Protein AF-A0A6G0NRV2-F1 (afdb_monomer_lite)

Radius of gyration: 17.34 Å; chains: 1; bounding box: 42×41×44 Å

Secondary structure (DSSP, 8-state):
--SS--TT---S-TTS-HHHHHHHTTT-TTHHHHHHHHHH-B---BSSPPPPPSSPPPPPGGGTT-GGG-SEEEETTHHHH-TT--B--EEEEE-TTS-TTT-EEEEE-TTPSTTTSHHHHBHHHHHHHHHSTTS---------TTTGGGSBBPTTTGGGSEEEETTTTEEEE--B--BTTTT--S--

Structure (mmCIF, N/CA/C/O backbone):
data_AF-A0A6G0NRV2-F1
#
_entry.id   AF-A0A6G0NRV2-F1
#
loop_
_atom_site.group_PDB
_atom_site.id
_atom_site.type_symbol
_atom_site.label_atom_id
_atom_site.label_alt_id
_atom_site.label_comp_id
_atom_site.label_asym_id
_atom_site.label_entity_id
_atom_site.label_seq_id
_atom_site.pdbx_PDB_ins_code
_atom_site.Cartn_x
_atom_site.Cartn_y
_atom_site.Cartn_z
_atom_site.occupancy
_atom_site.B_iso_or_equiv
_atom_site.auth_seq_id
_atom_site.auth_comp_id
_atom_site.auth_asym_id
_atom_site.auth_atom_id
_atom_site.pdbx_PDB_model_num
ATOM 1 N N . MET A 1 1 ? -24.181 -17.521 -7.529 1.00 46.31 1 MET A N 1
ATOM 2 C CA . MET A 1 1 ? -23.936 -16.313 -6.708 1.00 46.31 1 MET A CA 1
ATOM 3 C C . MET A 1 1 ? -23.232 -16.74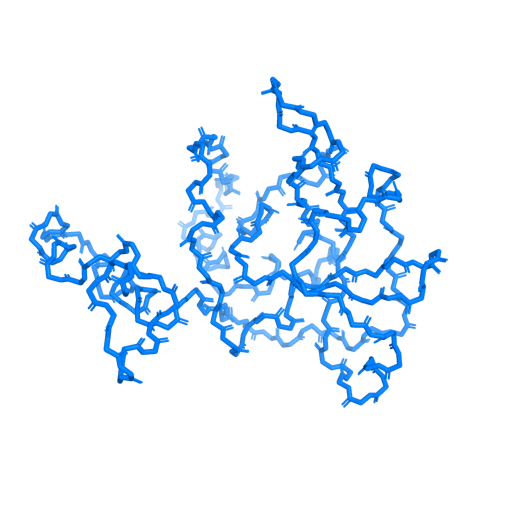4 -5.426 1.00 46.31 1 MET A C 1
ATOM 5 O O . MET A 1 1 ? -23.846 -17.391 -4.593 1.00 46.31 1 MET A O 1
ATOM 9 N N . VAL A 1 2 ? -21.923 -16.517 -5.307 1.00 40.91 2 VAL A N 1
ATOM 10 C CA . VAL A 1 2 ? -21.113 -17.022 -4.181 1.00 40.91 2 VAL A CA 1
ATOM 11 C C . VAL A 1 2 ? -20.976 -15.901 -3.141 1.00 40.91 2 VAL A C 1
ATOM 13 O O . VAL A 1 2 ? -20.509 -14.820 -3.494 1.00 40.91 2 VAL A O 1
ATOM 16 N N . ARG A 1 3 ? -21.378 -16.147 -1.881 1.00 55.59 3 ARG A N 1
ATOM 17 C CA . ARG A 1 3 ? -21.317 -15.218 -0.718 1.00 55.59 3 ARG A CA 1
ATOM 18 C C . ARG A 1 3 ? -22.374 -14.094 -0.637 1.00 55.59 3 ARG A C 1
ATOM 20 O O . ARG A 1 3 ? -22.012 -12.948 -0.408 1.00 55.59 3 ARG A O 1
ATOM 27 N N . GLY A 1 4 ? -23.667 -14.392 -0.812 1.00 53.88 4 GLY A N 1
ATOM 28 C CA . GLY A 1 4 ? -24.757 -13.472 -0.407 1.00 53.88 4 GLY A CA 1
ATOM 29 C C . GLY A 1 4 ? -24.778 -12.093 -1.087 1.00 53.88 4 GLY A C 1
ATOM 30 O O . GLY A 1 4 ? -25.321 -11.143 -0.536 1.00 53.88 4 GLY A O 1
ATOM 31 N N . GLN A 1 5 ? -24.157 -11.972 -2.261 1.00 58.50 5 GLN A N 1
ATOM 32 C CA . GLN A 1 5 ? -23.980 -10.696 -2.953 1.00 58.50 5 GLN A CA 1
ATOM 33 C C . GLN A 1 5 ? -25.304 -10.213 -3.544 1.00 58.50 5 GLN A C 1
ATOM 35 O O . GLN A 1 5 ? -25.993 -10.985 -4.196 1.00 58.50 5 GLN A O 1
ATOM 40 N N . THR A 1 6 ? -25.637 -8.938 -3.385 1.00 65.06 6 THR A N 1
ATOM 41 C CA . THR A 1 6 ? -26.682 -8.299 -4.196 1.00 65.06 6 THR A CA 1
ATOM 42 C C . THR A 1 6 ? -26.015 -7.370 -5.203 1.00 65.06 6 THR A C 1
ATOM 44 O O . THR A 1 6 ? -24.879 -6.945 -4.989 1.00 65.06 6 THR A O 1
ATOM 47 N N . ALA A 1 7 ? -26.710 -7.022 -6.288 1.00 72.38 7 ALA A N 1
ATOM 48 C CA . ALA A 1 7 ? -26.227 -6.017 -7.242 1.00 72.38 7 ALA A CA 1
ATOM 49 C C . ALA A 1 7 ? -25.962 -4.643 -6.587 1.00 72.38 7 ALA A C 1
ATOM 51 O O . ALA A 1 7 ? -25.272 -3.813 -7.162 1.00 72.38 7 ALA A O 1
ATOM 52 N N . ASN A 1 8 ? -26.475 -4.432 -5.371 1.00 75.62 8 ASN A N 1
ATOM 53 C CA . ASN A 1 8 ? -26.375 -3.185 -4.624 1.00 75.62 8 ASN A CA 1
ATOM 54 C C . ASN A 1 8 ? -25.296 -3.218 -3.523 1.00 75.62 8 ASN A C 1
ATOM 56 O O . ASN A 1 8 ? -25.092 -2.210 -2.853 1.00 75.62 8 ASN A O 1
ATOM 60 N N . ASP A 1 9 ? -24.616 -4.353 -3.301 1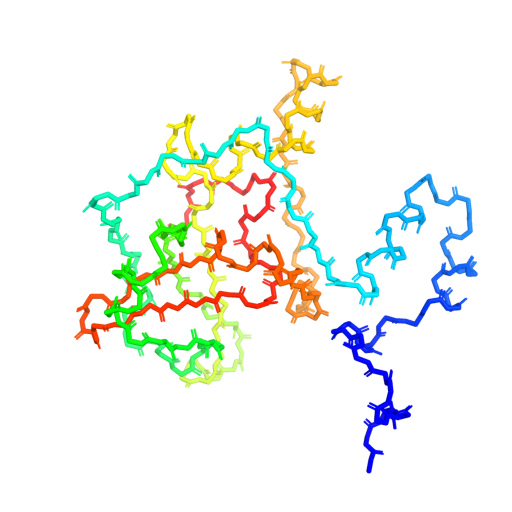.00 74.31 9 ASP A N 1
ATOM 61 C CA . ASP A 1 9 ? -23.528 -4.455 -2.319 1.00 74.31 9 ASP A CA 1
ATOM 62 C C . ASP A 1 9 ? -22.160 -4.257 -2.990 1.00 74.31 9 ASP A C 1
ATOM 64 O O . ASP A 1 9 ? -21.489 -5.212 -3.409 1.00 74.31 9 ASP A O 1
ATOM 68 N N . TYR A 1 10 ? -21.765 -2.985 -3.077 1.00 77.00 10 TYR A N 1
ATOM 69 C CA . TYR A 1 10 ? -20.505 -2.519 -3.662 1.00 77.00 10 TYR A CA 1
ATOM 70 C C . TYR A 1 10 ? -19.310 -2.591 -2.703 1.00 77.00 10 TYR A C 1
ATOM 72 O O . TYR A 1 10 ? -18.210 -2.182 -3.072 1.00 77.00 10 TYR A O 1
ATOM 80 N N . ARG A 1 11 ? -19.492 -3.095 -1.474 1.00 84.88 11 ARG A N 1
ATOM 81 C CA . ARG A 1 11 ? -18.414 -3.101 -0.478 1.00 84.88 11 ARG A CA 1
ATOM 82 C C . ARG A 1 11 ? -17.234 -3.940 -0.975 1.00 84.88 11 ARG A C 1
ATOM 84 O O . ARG A 1 11 ? -17.435 -5.081 -1.415 1.00 84.88 11 ARG A O 1
ATOM 91 N N . PRO A 1 12 ? -15.997 -3.432 -0.854 1.00 80.12 12 PRO A N 1
ATOM 92 C CA . PRO A 1 12 ? -14.835 -4.134 -1.373 1.00 80.12 12 PRO A CA 1
ATOM 93 C C . PRO A 1 12 ? -14.444 -5.313 -0.462 1.00 80.12 12 PRO A C 1
ATOM 95 O O . PRO A 1 12 ? -14.078 -6.389 -0.933 1.00 80.12 12 PRO A O 1
ATOM 98 N N . ASN A 1 13 ? -14.632 -5.174 0.855 1.00 82.19 13 ASN A N 1
ATOM 99 C CA . ASN A 1 13 ? -14.244 -6.166 1.860 1.00 82.19 13 ASN A CA 1
ATOM 100 C C . ASN A 1 13 ? -15.388 -7.130 2.207 1.00 82.19 13 ASN A C 1
ATOM 102 O O . ASN A 1 13 ? -15.826 -7.215 3.352 1.00 82.19 13 ASN A O 1
ATOM 106 N N . LYS A 1 14 ? -15.872 -7.896 1.220 1.00 77.38 14 LYS A N 1
ATOM 107 C CA . LYS A 1 14 ? -17.078 -8.748 1.363 1.00 77.38 14 LYS A CA 1
ATOM 108 C C . LYS A 1 14 ? -16.992 -9.822 2.455 1.00 77.38 14 LYS A C 1
ATOM 110 O O . LYS A 1 14 ? -18.021 -10.270 2.951 1.00 77.38 14 LYS A O 1
ATOM 115 N N . ASN A 1 15 ? -15.783 -10.237 2.829 1.00 79.56 15 ASN A N 1
ATOM 116 C CA . ASN A 1 15 ? -15.570 -11.221 3.895 1.00 79.56 15 ASN A CA 1
ATOM 117 C C . ASN A 1 15 ? -15.645 -10.603 5.302 1.00 79.56 15 ASN A C 1
ATOM 119 O O . ASN A 1 15 ? -15.742 -11.338 6.282 1.00 79.56 15 ASN A O 1
ATOM 123 N N . LEU A 1 16 ? -15.614 -9.271 5.415 1.00 83.62 16 LEU A N 1
ATOM 124 C CA . LEU A 1 16 ? -15.809 -8.566 6.674 1.00 83.62 16 LEU A CA 1
ATOM 125 C C . LEU A 1 16 ? -17.285 -8.165 6.798 1.00 83.62 16 LEU A C 1
ATOM 127 O O . LEU A 1 16 ? -17.816 -7.392 5.999 1.00 83.62 16 LEU A O 1
ATOM 131 N N . VAL A 1 17 ? -17.970 -8.721 7.797 1.00 87.81 17 VAL A N 1
ATOM 132 C CA . VAL A 1 17 ? -19.408 -8.501 8.006 1.00 87.81 17 VAL A CA 1
ATOM 133 C C . VAL A 1 17 ? -19.615 -7.423 9.083 1.00 87.81 17 VAL A C 1
ATOM 135 O O . VAL A 1 17 ? -19.327 -7.694 10.251 1.00 87.81 17 VAL A O 1
ATOM 138 N N . PRO A 1 18 ? -20.159 -6.234 8.741 1.00 88.31 18 PRO A N 1
ATOM 139 C CA . PRO A 1 18 ? -20.357 -5.110 9.659 1.00 88.31 18 PRO A CA 1
ATOM 140 C C . PRO A 1 18 ? -21.064 -5.492 10.956 1.00 88.31 18 PRO A C 1
ATOM 142 O O . PRO A 1 18 ? -20.604 -5.158 12.046 1.00 88.31 18 PRO A O 1
ATOM 145 N N . ALA A 1 19 ? -22.158 -6.250 10.845 1.00 89.06 19 ALA A N 1
ATOM 146 C CA . ALA A 1 19 ? -22.952 -6.678 11.992 1.00 89.06 19 ALA A CA 1
ATOM 147 C C . ALA A 1 19 ? -22.167 -7.602 12.939 1.00 89.06 19 ALA A C 1
ATOM 149 O O . ALA A 1 19 ? -22.303 -7.497 14.157 1.00 89.06 19 ALA A O 1
ATOM 150 N N . VAL A 1 20 ? -21.317 -8.477 12.389 1.00 89.81 20 VAL A N 1
ATOM 151 C CA . VAL A 1 20 ? -20.448 -9.349 13.190 1.00 89.81 20 VAL A CA 1
ATOM 152 C C . VAL A 1 20 ? -19.397 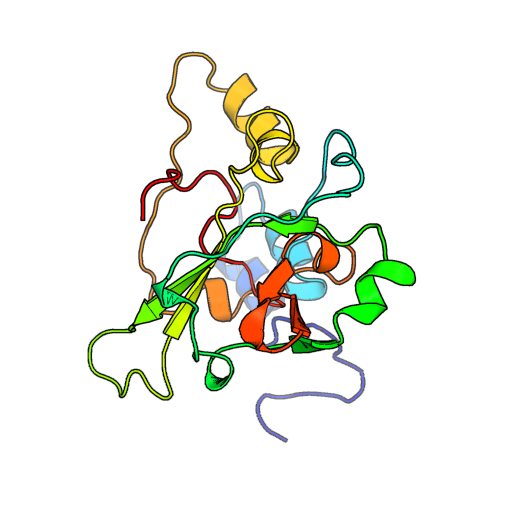-8.506 13.900 1.00 89.81 20 VAL A C 1
ATOM 154 O O . VAL A 1 20 ? -19.254 -8.643 15.112 1.00 89.81 20 VAL A O 1
ATOM 157 N N . LEU A 1 21 ? -18.734 -7.589 13.187 1.00 88.31 21 LEU A N 1
ATOM 158 C CA . LEU A 1 21 ? -17.718 -6.699 13.757 1.00 88.31 21 LEU A CA 1
ATOM 159 C C . LEU A 1 21 ? -18.267 -5.827 14.890 1.00 88.31 21 LEU A C 1
ATOM 161 O O . LEU A 1 21 ? -17.642 -5.753 15.942 1.00 88.31 21 LEU A O 1
ATOM 165 N N . ASN A 1 22 ? -19.474 -5.274 14.749 1.00 91.44 22 ASN A N 1
ATOM 166 C CA . ASN A 1 22 ? -20.131 -4.523 15.827 1.00 91.44 22 ASN A CA 1
ATOM 167 C C . ASN A 1 22 ? -20.333 -5.348 17.103 1.00 91.44 22 ASN A C 1
ATOM 169 O O . ASN A 1 22 ? -20.301 -4.804 18.207 1.00 91.44 22 ASN A O 1
ATOM 173 N N . LYS A 1 23 ? -20.549 -6.660 16.965 1.00 93.69 23 LYS A N 1
ATOM 174 C CA . LYS A 1 23 ? -20.734 -7.557 18.105 1.00 93.69 23 LYS A CA 1
ATOM 175 C C . LYS A 1 23 ? -19.400 -7.988 18.712 1.00 93.69 23 LYS A C 1
ATOM 177 O O . LYS A 1 23 ? -19.256 -7.928 19.929 1.00 93.69 23 LYS A O 1
ATOM 182 N N . VAL A 1 24 ? -18.449 -8.439 17.890 1.00 93.12 24 VAL A N 1
ATOM 183 C CA . VAL A 1 24 ? -17.185 -9.030 18.373 1.00 93.12 24 VAL A CA 1
ATOM 184 C C . VAL A 1 24 ? -16.157 -7.985 18.796 1.00 93.12 24 VAL A C 1
ATOM 186 O O . VAL A 1 24 ? -15.368 -8.245 19.696 1.00 93.12 24 VAL A O 1
ATOM 189 N N . CYS A 1 25 ? -16.192 -6.793 18.201 1.00 92.06 25 CYS A N 1
ATOM 190 C CA . CYS A 1 25 ? -15.320 -5.670 18.543 1.00 92.06 25 CYS A CA 1
ATOM 191 C C . CYS A 1 25 ? -16.046 -4.629 19.411 1.00 92.06 25 CYS A C 1
ATOM 193 O O . CYS A 1 25 ? -15.673 -3.457 19.423 1.00 92.06 25 CYS A O 1
ATOM 195 N N . LYS A 1 26 ? -17.103 -5.026 20.134 1.00 93.62 26 LYS A N 1
ATOM 196 C CA . LYS A 1 26 ? -17.836 -4.117 21.022 1.00 93.62 26 LYS A CA 1
ATOM 197 C C . LYS A 1 26 ? -16.892 -3.548 22.087 1.00 93.62 26 LYS A C 1
ATOM 199 O O . LYS A 1 26 ? -16.245 -4.301 22.806 1.00 93.62 26 LYS A O 1
ATOM 204 N N . GLY A 1 27 ? -16.853 -2.221 22.199 1.00 92.00 27 GLY A N 1
ATOM 205 C CA . GLY A 1 27 ? -15.963 -1.516 23.127 1.00 92.00 27 GLY A CA 1
ATOM 206 C C . GLY A 1 27 ? -14.536 -1.326 22.608 1.00 92.00 27 GLY A C 1
ATOM 207 O O . GLY A 1 27 ? -13.719 -0.746 23.316 1.00 92.00 27 GLY A O 1
ATOM 208 N N . TYR A 1 28 ? -14.227 -1.770 21.383 1.00 91.50 28 TYR A N 1
ATOM 209 C CA . TYR A 1 28 ? -12.988 -1.381 20.725 1.00 91.50 28 TYR A CA 1
ATOM 210 C C . TYR A 1 28 ? -13.034 0.112 20.399 1.00 91.50 28 TYR A C 1
ATOM 212 O O . TYR A 1 28 ? -13.957 0.569 19.728 1.00 91.50 28 TYR A O 1
ATOM 220 N N . GLU A 1 29 ? -12.027 0.851 20.860 1.00 90.50 29 GLU A N 1
ATOM 221 C CA . GLU A 1 29 ? -11.942 2.309 20.720 1.00 90.50 29 GLU A CA 1
ATOM 222 C C . GLU A 1 29 ? -12.104 2.771 19.267 1.00 90.50 29 GLU A C 1
ATOM 224 O O . GLU A 1 29 ? -12.776 3.763 19.016 1.00 90.50 29 GLU A O 1
ATOM 229 N N . ARG A 1 30 ? -11.560 2.005 18.309 1.00 85.06 30 ARG A N 1
ATOM 230 C CA . ARG A 1 30 ? -11.582 2.334 16.874 1.00 85.06 30 ARG A CA 1
ATOM 231 C C . ARG A 1 30 ? -12.577 1.504 16.061 1.00 85.06 30 ARG A C 1
ATOM 233 O O . ARG A 1 30 ? -12.300 1.089 14.932 1.00 85.06 30 ARG A O 1
ATOM 240 N N . LEU A 1 31 ? -13.706 1.140 16.674 1.00 88.81 31 LEU A N 1
ATOM 241 C CA . LEU A 1 31 ? -14.748 0.355 16.005 1.00 88.81 31 LEU A CA 1
ATOM 242 C C . LEU A 1 31 ? -15.330 1.103 14.798 1.00 88.81 31 LEU A C 1
ATOM 244 O O . LEU A 1 31 ? -15.625 0.473 13.784 1.00 88.81 31 LEU A O 1
ATOM 248 N N . GLU A 1 32 ? -15.474 2.424 14.882 1.00 90.94 32 GLU A N 1
ATOM 249 C CA . GLU A 1 32 ? -16.014 3.233 13.790 1.00 90.94 32 GLU A CA 1
ATOM 250 C C . GLU A 1 32 ? -15.086 3.228 12.568 1.00 90.94 32 GLU A C 1
ATOM 252 O O . GLU A 1 32 ? -15.533 2.969 11.451 1.00 90.94 32 GLU A O 1
ATOM 257 N N . GLU A 1 33 ? -13.780 3.397 12.765 1.00 87.75 33 GLU A N 1
ATOM 258 C CA . GLU A 1 33 ? -12.783 3.321 11.696 1.00 87.75 33 GLU A CA 1
ATOM 259 C C . GLU A 1 33 ? -12.724 1.916 11.089 1.00 87.75 33 GLU A C 1
ATOM 261 O O . GLU A 1 33 ? -12.626 1.762 9.870 1.00 87.75 33 GLU A O 1
ATOM 266 N N . LEU A 1 34 ? -12.851 0.871 11.915 1.00 87.38 34 LEU A N 1
ATOM 267 C CA . LEU A 1 34 ? -12.949 -0.499 11.418 1.00 87.38 34 LEU A CA 1
ATOM 268 C C . LEU A 1 34 ? -14.191 -0.681 10.531 1.00 87.38 34 LEU A C 1
ATOM 270 O O . LEU A 1 34 ? -14.101 -1.316 9.481 1.00 87.38 34 LEU A O 1
ATOM 274 N N . GLN A 1 35 ? -15.332 -0.093 10.904 1.00 89.75 35 GLN A N 1
ATOM 275 C CA . GLN A 1 35 ? -16.537 -0.100 10.070 1.00 89.75 35 GLN A CA 1
ATOM 276 C C . GLN A 1 35 ? -16.328 0.666 8.761 1.00 89.75 35 GLN A C 1
ATOM 278 O O . GLN A 1 35 ? -16.741 0.177 7.710 1.00 89.75 35 GLN A O 1
ATOM 283 N N . GLN A 1 36 ? -15.655 1.816 8.782 1.00 90.00 36 GLN A N 1
ATOM 284 C CA . GLN A 1 36 ? -15.330 2.565 7.562 1.00 90.00 36 GLN A CA 1
ATOM 285 C C . GLN A 1 36 ? -14.481 1.720 6.599 1.00 90.00 36 GLN A C 1
ATOM 287 O O . GLN A 1 36 ? -14.827 1.601 5.423 1.00 90.00 36 GLN A O 1
ATOM 292 N N . ILE A 1 37 ? -13.455 1.025 7.108 1.00 88.25 37 ILE A N 1
ATOM 293 C CA . ILE A 1 37 ? -12.616 0.116 6.308 1.00 88.25 37 ILE A CA 1
ATOM 294 C C . ILE A 1 37 ? -13.448 -1.003 5.678 1.00 88.25 37 ILE A C 1
ATOM 296 O O . ILE A 1 37 ? -13.223 -1.388 4.532 1.00 88.25 37 ILE A O 1
ATOM 300 N N . VAL A 1 38 ? -14.433 -1.543 6.390 1.00 88.44 38 VAL A N 1
ATOM 301 C CA . VAL A 1 38 ? -15.290 -2.616 5.864 1.00 88.44 38 VAL A CA 1
ATOM 302 C C . VAL A 1 38 ? -16.145 -2.135 4.691 1.00 88.44 38 VAL A C 1
ATOM 304 O O . VAL A 1 38 ? -16.360 -2.890 3.741 1.00 88.44 38 VAL A O 1
ATOM 307 N N . HIS A 1 39 ? -16.628 -0.894 4.749 1.00 87.88 39 HIS A N 1
ATOM 308 C CA . HIS A 1 39 ? -17.526 -0.341 3.739 1.00 87.88 39 HIS A CA 1
ATOM 309 C C . HIS A 1 39 ? -16.790 0.216 2.521 1.00 87.88 39 HIS A C 1
ATOM 311 O O . HIS A 1 39 ? -17.244 -0.011 1.403 1.00 87.88 39 HIS A O 1
ATOM 317 N N . GLY A 1 40 ? -15.671 0.914 2.727 1.00 87.31 40 GLY A N 1
ATOM 318 C CA . GLY A 1 40 ? -14.961 1.631 1.663 1.00 87.31 40 GLY A CA 1
ATOM 319 C C . GLY A 1 40 ? -13.547 1.127 1.371 1.00 87.31 40 GLY A C 1
ATOM 320 O O . GLY A 1 40 ? -12.986 1.464 0.335 1.00 87.31 40 GLY A O 1
ATOM 321 N N . GLY A 1 41 ? -12.967 0.302 2.241 1.00 89.12 41 GLY A N 1
ATOM 322 C CA . GLY A 1 41 ? -11.538 -0.007 2.207 1.00 89.12 41 GLY A CA 1
ATOM 323 C C . GLY A 1 41 ? -10.703 0.976 3.031 1.00 89.12 41 GLY A C 1
ATOM 324 O O . GLY A 1 41 ? -11.218 1.904 3.649 1.00 89.12 41 GLY A O 1
ATOM 325 N N . VAL A 1 42 ? -9.395 0.738 3.080 1.00 88.19 42 VAL A N 1
ATOM 326 C CA . VAL A 1 42 ? -8.443 1.572 3.824 1.00 88.19 42 VAL A CA 1
ATOM 327 C C . VAL A 1 42 ? -8.208 2.870 3.064 1.00 88.19 42 VAL A C 1
ATOM 329 O O . VAL A 1 42 ? -7.631 2.856 1.979 1.00 88.19 42 VAL A O 1
ATOM 332 N N . GLU A 1 43 ? -8.637 3.988 3.639 1.00 90.38 43 GLU A N 1
ATOM 333 C CA . GLU A 1 43 ? -8.348 5.322 3.116 1.00 90.38 43 GLU A CA 1
ATOM 334 C C . GLU A 1 43 ? -7.126 5.910 3.828 1.00 90.38 43 GLU A C 1
ATOM 336 O O . GLU A 1 43 ? -7.082 6.006 5.058 1.00 90.38 43 GLU A O 1
ATOM 341 N N . VAL A 1 44 ? -6.112 6.295 3.054 1.00 88.81 44 VAL A N 1
ATOM 342 C CA . VAL A 1 44 ? -4.867 6.852 3.585 1.00 88.81 44 VAL A CA 1
ATOM 343 C C . VAL A 1 44 ? -4.929 8.365 3.540 1.00 88.81 44 VAL A C 1
ATOM 345 O O . VAL A 1 44 ? -4.932 8.986 2.481 1.00 88.81 44 VAL A O 1
ATOM 348 N N . ARG A 1 45 ? -4.947 8.965 4.730 1.00 90.94 45 ARG A N 1
ATOM 349 C CA . ARG A 1 45 ? -4.918 10.416 4.897 1.00 90.94 45 ARG A CA 1
ATOM 350 C C . ARG A 1 45 ? -3.479 10.895 4.928 1.00 90.94 45 ARG A C 1
ATOM 352 O O . ARG A 1 45 ? -2.693 10.450 5.767 1.00 90.94 45 ARG A O 1
ATOM 359 N N . LEU A 1 46 ? -3.151 11.804 4.021 1.00 92.12 46 LEU A N 1
ATOM 360 C CA . LEU A 1 46 ? -1.837 12.423 3.933 1.00 92.12 46 LEU A CA 1
ATOM 361 C C . LEU A 1 46 ? -1.878 13.821 4.551 1.00 92.12 46 LEU A C 1
ATOM 363 O O . LEU A 1 46 ? -2.803 14.595 4.329 1.00 92.12 46 LEU A O 1
ATOM 367 N N . SER A 1 47 ? -0.850 14.147 5.327 1.00 92.56 47 SER A N 1
ATOM 368 C CA . SER A 1 47 ? -0.660 15.471 5.932 1.00 92.56 47 SER A CA 1
ATOM 369 C C . SER A 1 47 ? -0.281 16.546 4.912 1.00 92.56 47 SER A C 1
ATOM 371 O O . SER A 1 47 ? -0.571 17.722 5.111 1.00 92.56 47 SER A O 1
ATOM 373 N N . LYS A 1 48 ? 0.372 16.136 3.825 1.00 92.44 48 LYS A N 1
ATOM 374 C CA . LYS A 1 48 ? 0.680 16.931 2.637 1.00 92.44 48 LYS A CA 1
ATOM 375 C C . LYS A 1 48 ? 0.792 15.979 1.451 1.00 92.44 48 LYS A C 1
ATOM 377 O O . LYS A 1 48 ? 1.118 14.805 1.637 1.00 92.44 48 LYS A O 1
ATOM 382 N N . MET A 1 49 ? 0.549 16.484 0.248 1.00 89.94 49 MET A N 1
ATOM 383 C CA . MET A 1 49 ? 0.736 15.681 -0.956 1.00 89.94 49 MET A CA 1
ATOM 384 C C . MET A 1 49 ? 2.228 15.404 -1.203 1.00 89.94 49 MET A C 1
ATOM 386 O O . MET A 1 49 ? 3.043 16.317 -1.020 1.00 89.94 49 MET A O 1
ATOM 390 N N . PRO A 1 50 ? 2.605 14.180 -1.621 1.00 89.44 50 PRO A N 1
ATOM 391 C CA . PRO A 1 50 ? 3.937 13.914 -2.132 1.00 89.44 50 PRO A CA 1
ATOM 392 C C . PRO A 1 50 ? 4.186 14.777 -3.377 1.00 89.44 50 PRO A C 1
ATOM 394 O O . PRO A 1 50 ? 3.245 15.090 -4.114 1.00 89.44 50 PRO A O 1
ATOM 397 N N . PRO A 1 51 ? 5.439 15.186 -3.626 1.00 90.69 51 PRO A N 1
ATOM 398 C CA . PRO A 1 51 ? 5.774 15.919 -4.836 1.00 90.69 51 PRO A CA 1
ATOM 399 C C . PRO A 1 51 ? 5.527 15.054 -6.075 1.00 90.69 51 PRO A C 1
ATOM 401 O O . PRO A 1 51 ? 5.728 13.838 -6.048 1.00 90.69 51 PRO A O 1
ATOM 404 N N . ARG A 1 52 ? 5.152 15.697 -7.187 1.00 90.62 52 ARG A N 1
ATOM 405 C CA . ARG A 1 52 ? 5.027 15.020 -8.482 1.00 90.62 52 ARG A CA 1
ATOM 406 C C . ARG A 1 52 ? 6.358 14.368 -8.855 1.00 90.62 52 ARG A C 1
ATOM 408 O O . ARG A 1 52 ? 7.404 15.021 -8.848 1.00 90.62 52 ARG A O 1
ATOM 415 N N . GLN A 1 53 ? 6.311 13.091 -9.212 1.00 90.81 53 GLN A N 1
ATOM 416 C CA . GLN A 1 53 ? 7.501 12.341 -9.585 1.00 90.81 53 GLN A CA 1
ATOM 417 C C . GLN A 1 53 ? 7.842 12.568 -11.059 1.00 90.81 53 GLN A C 1
ATOM 419 O O . GLN A 1 53 ? 7.041 12.299 -11.946 1.00 90.81 53 GLN A O 1
ATOM 424 N N . VAL A 1 54 ? 9.058 13.056 -11.312 1.00 86.25 54 VAL A N 1
ATOM 425 C CA . VAL A 1 54 ? 9.636 13.167 -12.667 1.00 86.25 54 VAL A CA 1
ATOM 426 C C . VAL A 1 54 ? 10.527 11.962 -12.983 1.00 86.25 54 VAL A C 1
ATOM 428 O O . VAL A 1 54 ? 10.708 11.584 -14.136 1.00 86.25 54 VAL A O 1
ATOM 431 N N . LYS A 1 55 ? 11.101 11.353 -11.941 1.00 87.50 55 LYS A N 1
ATOM 432 C CA . LYS A 1 55 ? 11.898 10.130 -12.019 1.00 87.50 55 LYS A CA 1
ATOM 433 C C . LYS A 1 55 ? 11.247 9.079 -11.135 1.00 87.50 55 LYS A C 1
ATOM 435 O O . LYS A 1 55 ? 10.912 9.372 -9.988 1.00 87.50 55 LYS A O 1
ATOM 440 N N . HIS A 1 56 ? 11.111 7.872 -11.666 1.00 89.31 56 HIS A N 1
ATOM 441 C CA . HIS A 1 56 ? 10.572 6.734 -10.934 1.00 89.31 56 HIS A CA 1
ATOM 442 C C . HIS A 1 56 ? 11.719 5.851 -10.438 1.00 89.31 56 HIS A C 1
ATOM 444 O O . HIS A 1 56 ? 12.677 5.631 -11.191 1.00 89.31 56 HIS A O 1
ATOM 450 N N . PRO A 1 57 ? 11.660 5.370 -9.188 1.00 89.69 57 PRO A N 1
ATOM 451 C CA . PRO A 1 57 ? 12.689 4.490 -8.662 1.00 89.69 57 PRO A CA 1
ATOM 452 C C . PRO A 1 57 ? 12.681 3.128 -9.374 1.00 89.69 57 PRO A C 1
ATOM 454 O O . PRO A 1 57 ? 11.631 2.691 -9.851 1.00 89.69 57 PRO A O 1
ATOM 457 N N . PRO A 1 58 ? 13.833 2.441 -9.448 1.00 88.19 58 PRO A N 1
ATOM 458 C CA . PRO A 1 58 ? 13.874 1.059 -9.901 1.00 88.19 58 PRO A CA 1
ATOM 459 C C . PRO A 1 58 ? 13.238 0.132 -8.859 1.00 88.19 58 PRO A C 1
ATOM 461 O O . PRO A 1 58 ? 13.320 0.382 -7.656 1.00 88.19 58 PRO A O 1
ATOM 464 N N . ASN A 1 59 ? 12.655 -0.969 -9.323 1.00 88.81 59 ASN A N 1
ATOM 465 C CA . ASN A 1 59 ? 12.175 -2.033 -8.446 1.00 88.81 59 ASN A CA 1
ATOM 466 C C . ASN A 1 59 ? 13.324 -2.903 -7.934 1.00 88.81 59 ASN A C 1
ATOM 468 O O . ASN A 1 59 ? 14.411 -2.949 -8.516 1.00 88.81 59 ASN A O 1
ATOM 472 N N . HIS A 1 60 ? 13.043 -3.662 -6.878 1.00 85.00 60 HIS A N 1
ATOM 473 C CA . HIS A 1 60 ? 13.916 -4.745 -6.456 1.00 85.00 60 HIS A CA 1
ATOM 474 C C . HIS A 1 60 ? 13.956 -5.840 -7.536 1.00 85.00 60 HIS A C 1
ATOM 476 O O . HIS A 1 60 ? 12.947 -6.126 -8.186 1.00 85.00 60 HIS A O 1
ATOM 482 N N . GLY A 1 61 ? 15.106 -6.503 -7.707 1.00 81.56 61 GLY A N 1
ATOM 483 C CA . GLY A 1 61 ? 15.303 -7.506 -8.763 1.00 81.56 61 GLY A CA 1
ATOM 484 C C . GLY A 1 61 ? 14.315 -8.678 -8.709 1.00 81.56 61 GLY A C 1
ATOM 485 O O . GLY A 1 61 ? 14.039 -9.299 -9.731 1.00 81.56 61 GLY A O 1
ATOM 486 N N . SER A 1 62 ? 13.725 -8.938 -7.539 1.00 81.19 62 SER A N 1
ATOM 487 C CA . SER A 1 62 ? 12.711 -9.980 -7.357 1.00 81.19 62 SER A CA 1
ATOM 488 C C . SER A 1 62 ? 11.360 -9.674 -8.010 1.00 81.19 62 SER A C 1
ATOM 490 O O . SER A 1 62 ? 10.563 -10.589 -8.178 1.00 81.19 62 SER A O 1
ATOM 492 N N . ALA A 1 63 ? 11.083 -8.425 -8.400 1.00 80.06 63 ALA A N 1
ATOM 493 C CA . ALA A 1 63 ? 9.878 -8.074 -9.156 1.00 80.06 63 ALA A CA 1
ATOM 494 C C . ALA A 1 63 ? 9.974 -8.439 -10.650 1.00 80.06 63 ALA A C 1
ATOM 496 O O . ALA A 1 63 ? 8.963 -8.447 -11.356 1.00 80.06 63 ALA A O 1
ATOM 497 N N . ARG A 1 64 ? 11.180 -8.744 -11.142 1.00 75.88 64 ARG A N 1
ATOM 498 C CA . ARG A 1 64 ? 11.438 -8.977 -12.563 1.00 75.88 64 ARG A CA 1
ATOM 499 C C . ARG A 1 64 ? 10.702 -10.229 -13.052 1.00 75.88 64 ARG A C 1
ATOM 501 O O . ARG A 1 64 ? 10.851 -11.299 -12.467 1.00 75.88 64 ARG A O 1
ATOM 508 N N . TYR A 1 65 ? 9.936 -10.099 -14.137 1.00 70.50 65 TYR A N 1
ATOM 509 C CA . TYR A 1 65 ? 9.155 -11.184 -14.756 1.00 70.50 65 TYR A CA 1
ATOM 510 C C . TYR A 1 65 ? 8.052 -11.793 -13.866 1.00 70.50 65 TYR A C 1
ATOM 512 O O . TYR A 1 65 ? 7.692 -12.958 -14.031 1.00 70.50 65 TYR A O 1
ATOM 520 N N . ARG A 1 66 ? 7.501 -11.024 -12.915 1.00 73.75 66 ARG A N 1
ATOM 521 C CA . ARG A 1 66 ? 6.448 -11.484 -11.985 1.00 73.75 66 ARG A CA 1
ATOM 522 C C . ARG A 1 66 ? 5.071 -10.856 -12.259 1.00 73.75 66 ARG A C 1
ATOM 524 O O . ARG A 1 66 ? 4.267 -10.722 -11.341 1.00 73.75 66 ARG A O 1
ATOM 531 N N . LEU A 1 67 ? 4.773 -10.464 -13.504 1.00 71.75 67 LEU A N 1
ATOM 532 C CA . LEU A 1 67 ? 3.491 -9.827 -13.875 1.00 71.75 67 LEU A CA 1
ATOM 533 C C . LEU A 1 67 ? 2.258 -10.637 -13.440 1.00 71.75 67 LEU A C 1
ATOM 535 O O . LEU A 1 67 ? 1.243 -10.083 -13.033 1.00 71.75 67 LEU A O 1
ATOM 539 N N . ASN A 1 68 ? 2.376 -11.960 -13.476 1.00 71.81 68 ASN A N 1
ATOM 540 C CA . ASN A 1 68 ? 1.355 -12.939 -13.114 1.00 71.81 68 ASN A CA 1
ATOM 541 C C . ASN A 1 68 ? 0.834 -12.834 -11.665 1.00 71.81 68 ASN A C 1
ATOM 543 O O . ASN A 1 68 ? -0.239 -13.361 -11.380 1.00 71.81 68 ASN A O 1
ATOM 547 N N . VAL A 1 69 ? 1.562 -12.185 -10.745 1.00 72.19 69 VAL A N 1
ATOM 548 C CA . VAL A 1 69 ? 1.118 -12.015 -9.346 1.00 72.19 69 VAL A CA 1
ATOM 549 C C . VAL A 1 69 ? 0.518 -10.634 -9.056 1.00 72.19 69 VAL A C 1
ATOM 551 O O . VAL A 1 69 ? 0.133 -10.361 -7.916 1.00 72.19 69 VAL A O 1
ATOM 554 N N . LEU A 1 70 ? 0.431 -9.769 -10.069 1.00 76.19 70 LEU A N 1
ATOM 555 C CA . LEU A 1 70 ? 0.007 -8.375 -9.951 1.00 76.19 70 LEU A CA 1
ATOM 556 C C . LEU A 1 70 ? -1.483 -8.231 -10.275 1.00 76.19 70 LEU A C 1
ATOM 558 O O . LEU A 1 70 ? -2.039 -8.984 -11.071 1.00 76.19 70 LEU A O 1
ATOM 562 N N . ARG A 1 71 ? -2.160 -7.286 -9.614 1.00 72.38 71 ARG A N 1
ATOM 563 C CA . ARG A 1 71 ? -3.633 -7.211 -9.631 1.00 72.38 71 ARG A CA 1
ATOM 564 C C . ARG A 1 71 ? -4.204 -6.262 -10.673 1.00 72.38 71 ARG A C 1
ATOM 566 O O . ARG A 1 71 ? -5.201 -6.601 -11.303 1.00 72.38 71 ARG A O 1
ATOM 573 N N . LEU A 1 72 ? -3.605 -5.084 -10.822 1.00 86.62 72 LEU A N 1
ATOM 574 C CA . LEU A 1 72 ? -4.002 -4.096 -11.816 1.00 86.62 72 LEU A CA 1
ATOM 575 C C . LEU A 1 72 ? -2.753 -3.626 -12.547 1.00 86.62 72 LEU A C 1
ATOM 577 O O . LEU A 1 72 ? -1.947 -2.899 -11.974 1.00 86.62 72 LEU A O 1
ATOM 581 N N . VAL A 1 73 ? -2.598 -4.090 -13.783 1.00 89.75 73 VAL A N 1
ATOM 582 C CA . VAL A 1 73 ? -1.496 -3.732 -14.677 1.00 89.75 73 VAL A CA 1
ATOM 583 C C . VAL A 1 73 ? -2.059 -2.797 -15.738 1.00 89.75 73 VAL A C 1
ATOM 585 O O . VAL A 1 73 ? -3.067 -3.117 -16.368 1.00 89.75 73 VAL A O 1
ATOM 588 N N . LEU A 1 74 ? -1.448 -1.630 -15.884 1.00 92.25 74 LEU A N 1
ATOM 589 C CA . LEU A 1 74 ? -1.880 -0.560 -16.775 1.00 92.25 74 LEU A CA 1
ATOM 590 C C . LEU A 1 74 ? -0.689 -0.101 -17.607 1.00 92.25 74 LEU A C 1
ATOM 592 O O . LEU A 1 74 ? 0.459 -0.239 -17.189 1.00 92.25 74 LEU A O 1
ATOM 596 N N . ASP A 1 75 ? -0.978 0.468 -18.767 1.00 93.75 75 ASP A N 1
ATOM 597 C CA . ASP A 1 75 ? 0.040 1.064 -19.624 1.00 93.75 75 ASP A CA 1
ATOM 598 C C . ASP A 1 75 ? 0.737 2.239 -18.915 1.00 93.75 75 ASP A C 1
ATOM 600 O O . ASP A 1 75 ? 0.096 3.005 -18.180 1.00 93.75 75 ASP A O 1
ATOM 604 N N . ARG A 1 76 ? 2.052 2.375 -19.111 1.00 92.69 76 ARG A N 1
ATOM 605 C CA . ARG A 1 76 ? 2.841 3.462 -18.527 1.00 92.69 76 ARG A CA 1
ATOM 606 C C . ARG A 1 76 ? 2.353 4.845 -18.954 1.00 92.69 76 ARG A C 1
ATOM 608 O O . ARG A 1 76 ? 2.445 5.767 -18.139 1.00 92.69 76 ARG A O 1
ATOM 615 N N . ASP A 1 77 ? 1.793 4.996 -20.150 1.00 93.81 77 ASP A N 1
ATOM 616 C CA . ASP A 1 77 ? 1.281 6.273 -20.663 1.00 93.81 77 ASP A CA 1
ATOM 617 C C . ASP A 1 77 ? 0.167 6.855 -19.777 1.00 93.81 77 ASP A C 1
ATOM 619 O O . ASP A 1 77 ? -0.097 8.061 -19.785 1.00 93.81 77 ASP A O 1
ATOM 623 N N . LEU A 1 78 ? -0.454 6.031 -18.922 1.00 92.62 78 LEU A N 1
ATOM 624 C CA . LEU A 1 78 ? -1.405 6.517 -17.928 1.00 92.62 78 LEU A CA 1
ATOM 625 C C . LEU A 1 78 ? -0.771 7.508 -16.940 1.00 92.62 78 LEU A C 1
ATOM 627 O O . LEU A 1 78 ? -1.482 8.361 -16.420 1.00 92.62 78 LEU A O 1
ATOM 631 N N . LEU A 1 79 ? 0.546 7.468 -16.709 1.00 92.31 79 LEU A N 1
ATOM 632 C CA . LEU A 1 79 ? 1.240 8.454 -15.870 1.00 92.31 79 LEU A CA 1
ATOM 633 C C . LEU A 1 79 ? 1.206 9.872 -16.457 1.00 92.31 79 LEU A C 1
ATOM 635 O O . LEU A 1 79 ? 1.339 10.847 -15.714 1.00 92.31 79 LEU A O 1
ATOM 639 N N . GLU A 1 80 ? 1.021 10.011 -17.772 1.00 91.62 80 GLU A N 1
ATOM 640 C CA . GLU A 1 80 ? 0.846 11.320 -18.407 1.00 91.62 80 GLU A CA 1
ATOM 641 C C . GLU A 1 80 ? -0.538 11.904 -18.107 1.00 91.62 80 GLU A C 1
ATOM 643 O O . GLU A 1 80 ? -0.674 13.110 -17.893 1.00 91.62 80 GLU A O 1
ATOM 648 N N . GLN A 1 81 ? -1.550 11.036 -18.042 1.00 93.19 81 GLN A N 1
ATOM 649 C CA . GLN A 1 81 ? -2.945 11.398 -17.783 1.00 93.19 81 GLN A CA 1
ATOM 650 C C . GLN A 1 81 ? -3.267 11.482 -16.285 1.00 93.19 81 GLN A C 1
ATOM 652 O O . GLN A 1 81 ? -4.148 12.244 -15.891 1.00 93.19 81 GLN A O 1
ATOM 657 N N . TRP A 1 82 ? -2.553 10.719 -15.455 1.00 93.12 82 TRP A N 1
ATOM 658 C CA . TRP A 1 82 ? -2.746 10.626 -14.011 1.00 93.12 82 TRP A CA 1
ATOM 659 C C . TRP A 1 82 ? -1.423 10.855 -13.251 1.00 93.12 82 TRP A C 1
ATOM 661 O O . TRP A 1 82 ? -0.863 9.935 -12.646 1.00 93.12 82 TRP A O 1
ATOM 671 N N . PRO A 1 83 ? -0.890 12.091 -13.278 1.00 91.38 83 PRO A N 1
ATOM 672 C CA . PRO A 1 83 ? 0.412 12.423 -12.694 1.00 91.38 83 PRO A CA 1
ATOM 673 C C . PRO A 1 83 ? 0.461 12.361 -11.160 1.00 91.38 83 PRO A C 1
ATOM 675 O O . PRO A 1 83 ? 1.542 12.474 -10.580 1.00 91.38 83 PRO A O 1
ATOM 678 N N . GLU A 1 84 ? -0.687 12.232 -10.497 1.00 93.12 84 GLU A N 1
ATOM 679 C CA . GLU A 1 84 ? -0.810 12.065 -9.052 1.00 93.12 84 GLU A CA 1
ATOM 680 C C . GLU A 1 84 ? -0.407 10.666 -8.576 1.00 93.12 84 GLU A C 1
ATOM 682 O O . GLU A 1 84 ? -0.158 10.503 -7.380 1.00 93.12 84 GLU A O 1
ATOM 687 N N . ILE A 1 85 ? -0.334 9.671 -9.473 1.00 94.19 85 ILE A N 1
ATOM 688 C CA . ILE A 1 85 ? 0.114 8.316 -9.132 1.00 94.19 85 ILE A CA 1
ATOM 689 C C . ILE A 1 85 ? 1.512 8.368 -8.510 1.00 94.19 85 ILE A C 1
ATOM 691 O O . ILE A 1 85 ? 2.450 8.937 -9.073 1.00 94.19 85 ILE A O 1
ATOM 695 N N . ILE A 1 86 ? 1.656 7.719 -7.355 1.00 94.12 86 ILE A N 1
ATOM 696 C CA . ILE A 1 86 ? 2.919 7.611 -6.632 1.00 94.12 86 ILE A CA 1
ATOM 697 C C . ILE A 1 86 ? 3.522 6.233 -6.867 1.00 94.12 86 ILE A C 1
ATOM 699 O O . ILE A 1 86 ? 2.978 5.211 -6.450 1.00 94.12 86 ILE A O 1
ATOM 703 N N . ILE A 1 87 ? 4.681 6.227 -7.515 1.00 93.38 87 ILE A N 1
ATOM 704 C CA . ILE A 1 87 ? 5.507 5.053 -7.758 1.00 93.38 87 ILE A CA 1
ATOM 705 C C . ILE A 1 87 ? 6.497 4.877 -6.607 1.00 93.38 87 ILE A C 1
ATOM 707 O O . ILE A 1 87 ? 7.417 5.684 -6.428 1.00 93.38 87 ILE A O 1
ATOM 711 N N . SER A 1 88 ? 6.345 3.783 -5.871 1.00 91.75 88 SER A N 1
ATOM 712 C CA . SER A 1 88 ? 7.320 3.304 -4.891 1.00 91.75 88 SER A CA 1
ATOM 713 C C . SER A 1 88 ? 8.103 2.117 -5.459 1.00 91.75 88 SER A C 1
ATOM 715 O O . SER A 1 88 ? 7.538 1.336 -6.233 1.00 91.75 88 SER A O 1
ATOM 717 N N . PRO A 1 89 ? 9.380 1.931 -5.065 1.00 90.88 89 PRO A N 1
ATOM 718 C CA . PRO A 1 89 ? 10.083 0.688 -5.348 1.00 90.88 89 PRO A CA 1
ATOM 719 C C . PRO A 1 89 ? 9.274 -0.478 -4.782 1.00 90.88 89 PRO A C 1
ATOM 721 O O . PRO A 1 89 ? 8.704 -0.369 -3.694 1.00 90.88 89 PRO A O 1
ATOM 724 N N . PHE A 1 90 ? 9.240 -1.605 -5.481 1.00 88.00 90 PHE A N 1
ATOM 725 C CA . PHE A 1 90 ? 8.664 -2.818 -4.915 1.00 88.00 90 PHE A CA 1
ATOM 726 C C . PHE A 1 90 ? 9.460 -4.062 -5.288 1.00 88.00 90 PHE A C 1
ATOM 728 O O . PHE A 1 90 ? 10.242 -4.071 -6.239 1.00 88.00 90 PHE A O 1
ATOM 735 N N . GLY A 1 91 ? 9.258 -5.120 -4.513 1.00 86.06 91 GLY A N 1
ATOM 736 C CA . GLY A 1 91 ? 9.741 -6.464 -4.793 1.00 86.06 91 GLY A CA 1
ATOM 737 C C . GLY A 1 91 ? 8.600 -7.467 -4.730 1.00 86.06 91 GLY A C 1
ATOM 738 O O . GLY A 1 91 ? 7.538 -7.191 -4.171 1.00 86.06 91 GLY A O 1
ATOM 739 N N . VAL A 1 92 ? 8.826 -8.654 -5.283 1.00 81.62 92 VAL A N 1
ATOM 740 C CA . VAL A 1 92 ? 7.938 -9.802 -5.084 1.00 81.62 92 VAL A CA 1
ATOM 741 C C . VAL A 1 92 ? 8.662 -10.832 -4.229 1.00 81.62 92 VAL A C 1
ATOM 743 O O . VAL A 1 92 ? 9.839 -11.106 -4.451 1.00 81.62 92 VAL A O 1
ATOM 746 N N . VAL A 1 93 ? 7.968 -11.384 -3.239 1.00 78.31 93 VAL A N 1
ATOM 747 C CA . VAL A 1 93 ? 8.480 -12.461 -2.383 1.00 78.31 93 VAL A CA 1
ATOM 748 C C . VAL A 1 93 ? 7.594 -13.689 -2.526 1.00 78.31 93 VAL A C 1
ATOM 750 O O . VAL A 1 93 ? 6.363 -13.582 -2.483 1.00 78.31 93 VAL A O 1
ATOM 753 N N . ASP A 1 94 ? 8.217 -14.852 -2.687 1.00 73.25 94 ASP A N 1
ATOM 754 C CA . ASP A 1 94 ? 7.518 -16.126 -2.827 1.00 73.25 94 ASP A CA 1
ATOM 755 C C . ASP A 1 94 ? 6.781 -16.493 -1.537 1.00 73.25 94 ASP A C 1
ATOM 757 O O . ASP A 1 94 ? 7.247 -16.268 -0.417 1.00 73.25 94 ASP A O 1
ATOM 761 N N . LYS A 1 95 ? 5.594 -17.078 -1.691 1.00 68.12 95 LYS A N 1
ATOM 762 C CA . LYS A 1 95 ? 4.851 -17.646 -0.569 1.00 68.12 95 LYS A CA 1
ATOM 763 C C . LYS A 1 95 ? 5.282 -19.109 -0.454 1.00 68.12 95 LYS A C 1
ATOM 765 O O . LYS A 1 95 ? 4.932 -19.914 -1.306 1.00 68.12 95 LYS A O 1
ATOM 770 N N . GLY A 1 96 ? 6.075 -19.439 0.566 1.00 56.44 96 GLY A N 1
ATOM 771 C CA . GLY A 1 96 ? 6.635 -20.786 0.726 1.00 56.44 96 GLY A CA 1
ATOM 772 C C . GLY A 1 96 ? 5.583 -21.899 0.604 1.00 56.44 96 GLY A C 1
ATOM 773 O O . GLY A 1 96 ? 4.531 -21.827 1.239 1.00 56.44 96 GLY A O 1
ATOM 774 N N . GLY A 1 97 ? 5.889 -22.920 -0.206 1.00 58.53 97 GLY A N 1
ATOM 775 C CA . GLY A 1 97 ? 5.093 -24.144 -0.370 1.00 58.53 97 GLY A CA 1
ATOM 776 C C . GLY A 1 97 ? 4.211 -24.225 -1.623 1.00 58.53 97 GLY A C 1
ATOM 777 O O . GLY A 1 97 ? 3.694 -25.300 -1.908 1.00 58.53 97 GLY A O 1
ATOM 778 N N . GLU A 1 98 ? 4.055 -23.142 -2.387 1.00 59.31 98 GLU A N 1
ATOM 779 C CA . GLU A 1 98 ? 3.302 -23.117 -3.652 1.00 59.31 98 GLU A CA 1
ATOM 780 C C . GLU A 1 98 ? 4.227 -22.703 -4.810 1.00 59.31 98 GLU A C 1
ATOM 782 O O . GLU A 1 98 ? 5.307 -22.156 -4.582 1.00 59.31 98 GLU A O 1
ATOM 787 N N . ASP A 1 99 ? 3.834 -22.983 -6.057 1.00 57.75 99 ASP A N 1
ATOM 788 C CA . ASP A 1 99 ? 4.620 -22.574 -7.223 1.00 57.75 99 ASP A CA 1
ATOM 789 C C . ASP A 1 99 ? 4.791 -21.047 -7.224 1.00 57.75 99 ASP A C 1
ATOM 791 O O . ASP A 1 99 ? 3.813 -20.283 -7.234 1.00 57.75 99 ASP A O 1
ATOM 795 N N . ALA A 1 100 ? 6.049 -20.604 -7.215 1.00 54.41 100 ALA A N 1
ATOM 796 C CA . ALA A 1 100 ? 6.412 -19.204 -7.306 1.00 54.41 100 ALA A CA 1
ATOM 797 C C . ALA A 1 100 ? 5.756 -18.574 -8.542 1.00 54.41 100 ALA A C 1
ATOM 799 O O . ALA A 1 100 ? 5.284 -17.445 -8.460 1.00 54.41 100 ALA A O 1
ATOM 800 N N . SER A 1 101 ? 5.612 -19.304 -9.656 1.00 54.84 101 SER A N 1
ATOM 801 C CA . SER A 1 101 ? 4.987 -18.848 -10.909 1.00 54.84 101 SER A CA 1
ATOM 802 C C . SER A 1 101 ? 3.485 -18.527 -10.812 1.00 54.84 101 SER A C 1
ATOM 804 O O . SER A 1 101 ? 2.890 -18.053 -11.776 1.00 54.84 101 SER A O 1
ATOM 806 N N . VAL A 1 102 ? 2.857 -18.738 -9.654 1.00 57.56 102 VAL A N 1
ATOM 807 C CA . VAL A 1 102 ? 1.439 -18.413 -9.417 1.00 57.56 102 VAL A CA 1
ATOM 808 C C . VAL A 1 102 ? 1.245 -17.674 -8.091 1.00 57.56 102 VAL A C 1
ATOM 810 O O . VAL A 1 102 ? 0.211 -17.048 -7.855 1.00 57.56 102 VAL A O 1
ATOM 813 N N . THR A 1 103 ? 2.245 -17.717 -7.208 1.00 63.53 103 THR A N 1
ATOM 814 C CA . THR A 1 103 ? 2.128 -17.225 -5.838 1.00 63.53 103 THR A CA 1
ATOM 815 C C . THR A 1 103 ? 3.301 -16.312 -5.477 1.00 63.53 103 THR A C 1
ATOM 817 O O . THR A 1 103 ? 4.466 -16.691 -5.478 1.00 63.53 103 THR A O 1
ATOM 820 N N . GLY A 1 104 ? 2.984 -15.053 -5.177 1.00 69.81 104 GLY A N 1
ATOM 821 C CA . GLY A 1 104 ? 3.963 -14.035 -4.799 1.00 69.81 104 GLY A CA 1
ATOM 822 C C . GLY A 1 104 ? 3.282 -12.873 -4.088 1.00 69.81 104 GLY A C 1
ATOM 823 O O . GLY A 1 104 ? 2.113 -12.576 -4.355 1.00 69.81 104 GLY A O 1
ATOM 824 N N . ARG A 1 105 ? 3.951 -12.285 -3.095 1.00 75.00 105 ARG A N 1
ATOM 825 C CA . ARG A 1 105 ? 3.507 -11.088 -2.363 1.00 75.00 105 ARG A CA 1
ATOM 826 C C . ARG A 1 105 ? 4.289 -9.892 -2.880 1.00 75.00 105 ARG A C 1
ATOM 828 O O . ARG A 1 105 ? 5.511 -9.895 -2.777 1.00 75.00 105 ARG A O 1
ATOM 835 N N . THR A 1 106 ? 3.587 -8.884 -3.379 1.00 79.56 106 THR A N 1
ATOM 836 C CA . THR A 1 106 ? 4.173 -7.572 -3.649 1.00 79.56 106 THR A CA 1
ATOM 837 C C . THR A 1 106 ? 4.482 -6.886 -2.321 1.00 79.56 106 THR A C 1
ATOM 839 O O . THR A 1 106 ? 3.632 -6.833 -1.427 1.00 79.56 106 THR A O 1
ATOM 842 N N . ILE A 1 107 ? 5.702 -6.387 -2.181 1.00 82.00 107 ILE A N 1
ATOM 843 C CA . ILE A 1 107 ? 6.153 -5.603 -1.035 1.00 82.00 107 ILE A CA 1
ATOM 844 C C . ILE A 1 107 ? 6.609 -4.256 -1.571 1.00 82.00 107 ILE A C 1
ATOM 846 O O . ILE A 1 107 ? 7.578 -4.204 -2.326 1.00 82.00 107 ILE A O 1
ATOM 850 N N . HIS A 1 108 ? 5.910 -3.190 -1.189 1.00 85.25 108 HIS A N 1
ATOM 851 C CA . HIS A 1 108 ? 6.270 -1.831 -1.581 1.00 85.25 108 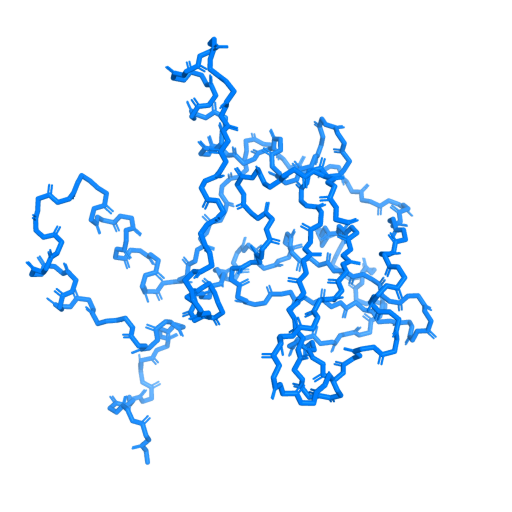HIS A CA 1
ATOM 852 C C . HIS A 1 108 ? 7.156 -1.195 -0.511 1.00 85.25 108 HIS A C 1
ATOM 854 O O . HIS A 1 108 ? 6.824 -1.211 0.678 1.00 85.25 108 HIS A O 1
ATOM 860 N N . ASP A 1 109 ? 8.245 -0.563 -0.939 1.00 86.81 109 ASP A N 1
ATOM 861 C CA . ASP A 1 109 ? 9.024 0.334 -0.095 1.00 86.81 109 ASP A CA 1
ATOM 862 C C . ASP A 1 109 ? 8.316 1.691 0.006 1.00 86.81 109 ASP A C 1
ATOM 864 O O . ASP A 1 109 ? 8.602 2.658 -0.703 1.00 86.81 109 ASP A O 1
ATOM 868 N N . LEU A 1 110 ? 7.341 1.743 0.910 1.00 87.31 110 LEU A N 1
ATOM 869 C CA . LEU A 1 110 ? 6.547 2.940 1.191 1.00 87.31 110 LEU A CA 1
ATOM 870 C C . LEU A 1 110 ? 7.264 3.947 2.096 1.00 87.31 110 LEU A C 1
ATOM 872 O O . LEU A 1 110 ? 6.673 4.969 2.449 1.00 87.31 110 LEU A O 1
ATOM 876 N N . SER A 1 111 ? 8.510 3.657 2.476 1.00 85.62 111 SER A N 1
ATOM 877 C CA . SER A 1 111 ? 9.401 4.559 3.208 1.00 85.62 111 SER A CA 1
ATOM 878 C C . SER A 1 111 ? 10.356 5.309 2.267 1.00 85.62 111 SER A C 1
ATOM 880 O O . SER A 1 111 ? 11.043 6.233 2.698 1.00 85.62 111 SER A O 1
ATOM 882 N N . TYR A 1 112 ? 10.354 4.973 0.973 1.00 84.88 112 TYR A N 1
ATOM 883 C CA . TYR A 1 112 ? 11.079 5.695 -0.066 1.00 84.88 112 TYR A CA 1
ATOM 884 C C . TYR A 1 112 ? 10.183 6.726 -0.788 1.00 84.88 112 TYR A C 1
ATOM 886 O O . TYR A 1 112 ? 9.014 6.467 -1.065 1.00 84.88 112 TYR A O 1
ATOM 894 N N . ALA A 1 113 ? 10.675 7.908 -1.163 1.00 87.00 113 ALA A N 1
ATOM 895 C CA . ALA A 1 113 ? 11.960 8.492 -0.776 1.00 87.00 113 ALA A CA 1
ATOM 896 C C . ALA A 1 113 ? 11.847 9.158 0.603 1.00 87.00 113 ALA A C 1
ATOM 898 O O . ALA A 1 113 ? 10.815 9.749 0.926 1.00 87.00 113 ALA A O 1
ATOM 899 N N . GLU A 1 114 ? 12.916 9.112 1.394 1.00 85.50 114 GLU A N 1
ATOM 900 C CA . GLU A 1 114 ? 12.928 9.680 2.745 1.00 85.50 114 GLU A CA 1
ATOM 901 C C . GLU A 1 114 ? 12.454 11.149 2.768 1.00 85.50 114 GLU A C 1
ATOM 903 O O . GLU A 1 114 ? 12.802 11.965 1.911 1.00 85.50 114 GLU A O 1
ATOM 908 N N . GLY A 1 115 ? 11.597 11.482 3.735 1.00 85.62 115 GLY A N 1
ATOM 909 C CA . GLY A 1 115 ? 11.024 12.815 3.948 1.00 85.62 115 GLY A CA 1
ATOM 910 C C . GLY A 1 115 ? 9.816 13.156 3.063 1.00 85.62 115 GLY A C 1
ATOM 911 O O . GLY A 1 115 ? 9.108 14.137 3.331 1.00 85.62 115 GLY A O 1
ATOM 912 N N . THR A 1 116 ? 9.556 12.358 2.025 1.00 89.56 116 THR A N 1
ATOM 913 C CA . THR A 1 116 ? 8.430 12.536 1.085 1.00 89.56 116 THR A CA 1
ATOM 914 C C . THR A 1 116 ? 7.679 11.241 0.779 1.00 89.56 116 THR A C 1
ATOM 916 O O . THR A 1 116 ? 6.761 11.243 -0.040 1.00 89.56 116 THR A O 1
ATOM 919 N N . SER A 1 117 ? 8.046 10.150 1.447 1.00 89.38 117 SER A N 1
ATOM 920 C CA . SER A 1 117 ? 7.445 8.835 1.275 1.00 89.38 117 SER A CA 1
ATOM 921 C C . SER A 1 117 ? 6.007 8.802 1.783 1.00 89.38 117 SER A C 1
ATOM 923 O O . SER A 1 117 ? 5.612 9.603 2.631 1.00 89.38 117 SER A O 1
ATOM 925 N N . ILE A 1 118 ? 5.209 7.834 1.332 1.00 89.81 118 ILE A N 1
ATOM 926 C CA . ILE A 1 118 ? 3.845 7.662 1.851 1.00 89.81 118 ILE A CA 1
ATOM 927 C C . ILE A 1 118 ? 3.861 7.505 3.379 1.00 89.81 118 ILE A C 1
ATOM 929 O O . ILE A 1 118 ? 3.036 8.108 4.069 1.00 89.81 118 ILE A O 1
ATOM 933 N N . ASN A 1 119 ? 4.840 6.777 3.925 1.00 87.06 119 ASN A N 1
ATOM 934 C CA . ASN A 1 119 ? 4.973 6.596 5.367 1.00 87.06 119 ASN A CA 1
ATOM 935 C C . ASN A 1 119 ? 5.376 7.884 6.116 1.00 87.06 119 ASN A C 1
ATOM 937 O O . ASN A 1 119 ? 4.979 8.072 7.268 1.00 87.06 119 ASN A O 1
ATOM 941 N N . ASP A 1 120 ? 6.121 8.798 5.494 1.00 87.25 120 ASP A N 1
ATOM 942 C CA . ASP A 1 120 ? 6.460 10.091 6.109 1.00 87.25 120 ASP A CA 1
ATOM 943 C C . ASP A 1 120 ? 5.287 11.069 6.115 1.00 87.25 120 ASP A C 1
ATOM 945 O O . ASP A 1 120 ? 5.237 11.994 6.928 1.00 87.25 120 ASP A O 1
ATOM 949 N N . LEU A 1 121 ? 4.336 10.868 5.206 1.00 90.19 121 LEU A N 1
ATOM 950 C CA . LEU A 1 121 ? 3.244 11.798 4.961 1.00 90.19 121 LEU A CA 1
ATOM 951 C C . LEU A 1 121 ? 1.925 11.337 5.572 1.00 90.19 121 LEU A C 1
ATOM 953 O O . LEU A 1 121 ? 1.077 12.187 5.856 1.00 90.19 121 LEU A O 1
ATOM 957 N N . ALA A 1 122 ? 1.753 10.040 5.827 1.00 89.19 122 ALA A N 1
ATOM 958 C CA . ALA A 1 122 ? 0.535 9.485 6.399 1.00 89.19 122 ALA A CA 1
ATOM 959 C C . ALA A 1 122 ? 0.250 10.038 7.806 1.00 89.19 122 ALA A C 1
ATOM 961 O O . ALA A 1 122 ? 1.028 9.884 8.753 1.00 89.19 122 ALA A O 1
ATOM 962 N N . THR A 1 123 ? -0.920 10.656 7.962 1.00 87.88 123 THR A N 1
ATOM 963 C CA . THR A 1 123 ? -1.341 11.349 9.182 1.00 87.88 123 THR A CA 1
ATOM 964 C C . THR A 1 123 ? -1.347 10.434 10.402 1.00 87.88 123 THR A C 1
ATOM 966 O O . THR A 1 123 ? -0.910 10.852 11.471 1.00 87.88 123 THR A O 1
ATOM 969 N N . GLU A 1 124 ? -1.800 9.188 10.261 1.00 81.94 124 GLU A N 1
ATOM 970 C CA . GLU A 1 124 ? -1.875 8.247 11.386 1.00 81.94 124 GLU A CA 1
ATOM 971 C C . GLU A 1 124 ? -0.486 7.814 11.884 1.00 81.94 124 GLU A C 1
ATOM 973 O O . GLU A 1 124 ? -0.270 7.691 13.091 1.00 81.94 124 GLU A O 1
ATOM 978 N N . ILE A 1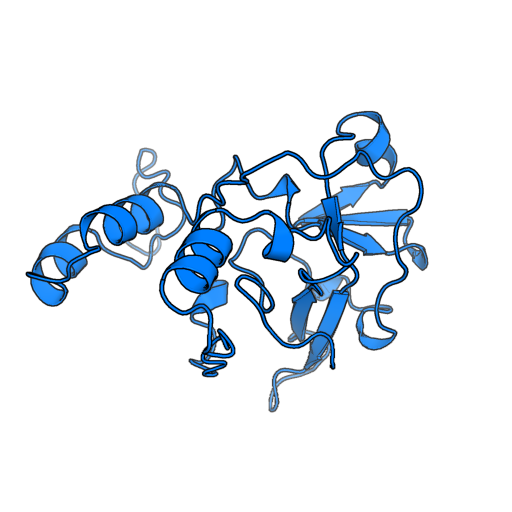 125 ? 0.500 7.694 10.987 1.00 78.50 125 ILE A N 1
ATOM 979 C CA . ILE A 1 125 ? 1.896 7.426 11.368 1.00 78.50 125 ILE A CA 1
ATOM 980 C C . ILE A 1 125 ? 2.470 8.633 12.108 1.00 78.50 125 ILE A C 1
ATOM 982 O O . ILE A 1 125 ? 3.086 8.483 13.163 1.00 78.50 125 ILE A O 1
ATOM 986 N N . LEU A 1 126 ? 2.229 9.841 11.595 1.00 85.38 126 LEU A N 1
ATOM 987 C CA . LEU A 1 126 ? 2.676 11.077 12.234 1.00 85.38 126 LEU A CA 1
ATOM 988 C C . LEU A 1 126 ? 2.046 11.274 13.618 1.00 85.38 126 LEU A C 1
ATOM 990 O O . LEU A 1 126 ? 2.749 11.654 14.554 1.00 85.38 126 LEU A O 1
ATOM 994 N N . LYS A 1 127 ? 0.748 10.986 13.778 1.00 85.50 127 LYS A N 1
ATOM 995 C CA . LYS A 1 127 ? 0.070 10.988 15.084 1.00 85.50 127 LYS A CA 1
ATOM 996 C C . LYS A 1 127 ? 0.724 9.996 16.045 1.00 85.50 127 LYS A C 1
ATOM 998 O O . LYS A 1 127 ? 1.032 10.372 17.172 1.00 85.50 127 LYS A O 1
ATOM 1003 N N . SER A 1 128 ? 1.002 8.774 15.587 1.00 81.81 128 SER A N 1
ATOM 1004 C CA . SER A 1 128 ? 1.660 7.750 16.406 1.00 81.81 128 SER A CA 1
ATOM 1005 C C . SER A 1 128 ? 3.076 8.163 16.834 1.00 81.81 128 SER A C 1
ATOM 1007 O O . SER A 1 128 ? 3.403 8.070 18.018 1.00 81.81 128 SER A O 1
ATOM 1009 N N . LYS A 1 129 ? 3.883 8.719 15.911 1.00 81.56 129 LYS A N 1
ATOM 1010 C CA . LYS A 1 129 ? 5.219 9.281 16.198 1.00 81.56 129 LYS A CA 1
ATOM 1011 C C . LYS A 1 129 ? 5.157 10.417 17.228 1.00 81.56 129 LYS A C 1
ATOM 1013 O O . LYS A 1 129 ? 5.989 10.465 18.125 1.00 81.56 129 LYS A O 1
ATOM 1018 N N . ARG A 1 130 ? 4.165 11.313 17.136 1.00 86.31 130 ARG A N 1
ATOM 1019 C CA . ARG A 1 130 ? 3.973 12.413 18.104 1.00 86.31 130 ARG A CA 1
ATOM 1020 C C . ARG A 1 130 ? 3.541 11.924 19.483 1.00 86.31 130 ARG A C 1
ATOM 1022 O O . ARG A 1 130 ? 3.979 12.490 20.476 1.00 86.31 130 ARG A O 1
ATOM 1029 N N . ALA A 1 131 ? 2.692 10.899 19.544 1.00 86.44 131 ALA A N 1
ATOM 1030 C CA . ALA A 1 131 ? 2.252 10.306 20.805 1.00 86.44 131 ALA A CA 1
ATOM 1031 C C . ALA A 1 131 ? 3.384 9.544 21.521 1.00 86.44 131 ALA A C 1
ATOM 1033 O O . ALA A 1 131 ? 3.368 9.435 22.743 1.00 86.44 131 ALA A O 1
ATOM 1034 N N . HIS A 1 132 ? 4.385 9.062 20.775 1.00 83.00 132 HIS A N 1
ATOM 1035 C CA . HIS A 1 132 ? 5.499 8.276 21.308 1.00 83.00 132 HIS A CA 1
ATOM 1036 C C . HIS A 1 132 ? 6.866 8.801 20.818 1.00 83.00 132 HIS A C 1
ATOM 1038 O O . HIS A 1 132 ? 7.586 8.084 20.124 1.00 83.00 132 HIS A O 1
ATOM 1044 N N . PRO A 1 133 ? 7.270 10.035 21.184 1.00 80.25 133 PRO A N 1
ATOM 1045 C CA . PRO A 1 133 ? 8.415 10.729 20.578 1.00 80.25 133 PRO A CA 1
ATOM 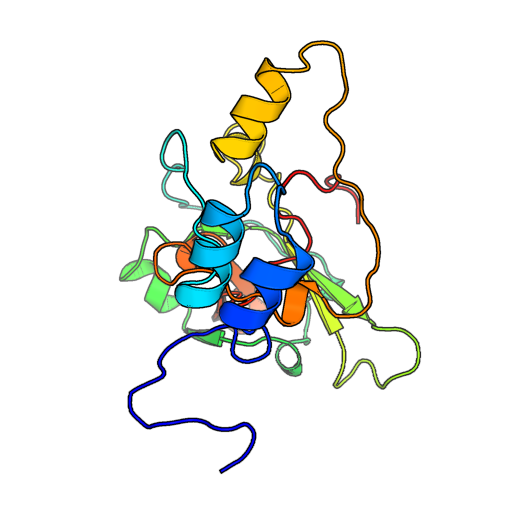1046 C C . PRO A 1 133 ? 9.773 10.066 20.855 1.00 80.25 133 PRO A C 1
ATOM 1048 O O . PRO A 1 133 ? 10.695 10.193 20.056 1.00 80.25 133 PRO A O 1
ATOM 1051 N N . ASN A 1 134 ? 9.888 9.336 21.968 1.00 83.38 134 ASN A N 1
ATOM 1052 C CA . ASN A 1 134 ? 11.112 8.638 22.374 1.00 83.38 134 ASN A CA 1
ATOM 1053 C C . ASN A 1 134 ? 11.079 7.138 22.049 1.00 83.38 134 ASN A C 1
ATOM 1055 O O . ASN A 1 134 ? 12.016 6.414 22.378 1.00 83.38 134 ASN A O 1
ATOM 1059 N N . ALA A 1 135 ? 9.994 6.654 21.441 1.00 76.50 135 ALA A N 1
ATOM 1060 C CA . ALA A 1 135 ? 9.875 5.267 21.032 1.00 76.50 135 ALA A CA 1
ATOM 1061 C C . ALA A 1 135 ? 10.109 5.160 19.530 1.00 76.50 135 ALA A C 1
ATOM 1063 O O . ALA A 1 135 ? 9.574 5.931 18.731 1.00 76.50 135 ALA A O 1
ATOM 1064 N N . ARG A 1 136 ? 10.852 4.133 19.120 1.00 66.88 136 ARG A N 1
ATOM 1065 C CA . ARG A 1 136 ? 10.848 3.739 17.717 1.00 66.88 136 ARG A CA 1
ATOM 1066 C C . ARG A 1 136 ? 9.472 3.153 17.415 1.00 66.88 136 ARG A C 1
ATOM 1068 O O . ARG A 1 136 ? 9.188 2.023 17.809 1.00 66.88 136 ARG A O 1
ATOM 1075 N N . VAL A 1 137 ? 8.623 3.918 16.731 1.00 64.44 137 VAL A N 1
ATOM 1076 C CA . VAL A 1 137 ? 7.349 3.416 16.204 1.00 64.44 137 VAL A CA 1
ATOM 1077 C C . VAL A 1 137 ? 7.679 2.354 15.159 1.00 64.44 137 VAL A C 1
ATOM 1079 O O . VAL A 1 137 ? 8.072 2.668 14.039 1.00 64.44 137 VAL A O 1
ATOM 1082 N N . CYS A 1 138 ? 7.594 1.093 15.570 1.00 55.31 138 CYS A N 1
ATOM 1083 C CA . CYS A 1 138 ? 7.781 -0.072 14.715 1.00 55.31 138 CYS A CA 1
ATOM 1084 C C . CYS A 1 138 ? 6.409 -0.667 14.421 1.00 55.31 138 CYS A C 1
ATOM 1086 O O . CYS A 1 138 ? 5.575 -0.768 15.323 1.00 55.31 138 CYS A O 1
ATOM 1088 N N . VAL A 1 139 ? 6.180 -1.112 13.190 1.00 57.12 139 VAL A N 1
ATOM 1089 C CA . VAL A 1 139 ? 4.988 -1.908 12.887 1.00 57.12 139 VAL A CA 1
ATOM 1090 C C . VAL A 1 139 ? 5.194 -3.324 13.390 1.00 57.12 139 VAL A C 1
ATOM 1092 O O . VAL A 1 139 ? 6.268 -3.907 13.232 1.00 57.12 139 VAL A O 1
ATOM 1095 N N . MET A 1 140 ? 4.140 -3.901 13.959 1.00 46.25 140 MET A N 1
ATOM 1096 C CA . MET A 1 140 ? 4.098 -5.333 14.201 1.00 46.25 140 MET A CA 1
ATOM 1097 C C . MET A 1 140 ? 3.953 -6.041 12.847 1.00 46.25 140 MET A C 1
ATOM 1099 O O . MET A 1 140 ? 2.855 -6.172 12.308 1.00 46.25 140 MET A O 1
ATOM 1103 N N . ALA A 1 141 ? 5.078 -6.462 12.272 1.00 45.88 141 ALA A N 1
ATOM 1104 C CA . ALA A 1 141 ? 5.105 -7.348 11.116 1.00 45.88 141 ALA A CA 1
ATOM 1105 C C . ALA A 1 141 ? 4.733 -8.766 11.578 1.00 45.88 141 ALA A C 1
ATOM 1107 O O . ALA A 1 141 ? 5.592 -9.603 11.835 1.00 45.88 141 ALA A O 1
ATOM 1108 N N . GLY A 1 142 ? 3.439 -9.012 11.765 1.00 43.78 142 GLY A N 1
ATOM 1109 C CA . GLY A 1 142 ? 2.909 -10.356 11.963 1.00 43.78 142 GLY A CA 1
ATOM 1110 C C . GLY A 1 142 ? 2.458 -10.929 10.624 1.00 43.78 142 GLY A C 1
ATOM 1111 O O . GLY A 1 142 ? 1.590 -10.344 9.975 1.00 43.78 142 GLY A O 1
ATOM 1112 N N . ASP A 1 143 ? 3.007 -12.072 10.208 1.00 52.59 143 ASP A N 1
ATOM 1113 C CA . ASP A 1 143 ? 2.432 -12.845 9.102 1.00 52.59 143 ASP A CA 1
ATOM 1114 C C . ASP A 1 143 ? 1.141 -13.519 9.578 1.00 52.59 143 ASP A C 1
ATOM 1116 O O . ASP A 1 143 ? 1.110 -14.694 9.936 1.00 52.59 143 ASP A O 1
ATOM 1120 N N . VAL A 1 144 ? 0.044 -12.762 9.606 1.00 54.12 144 VAL A N 1
ATOM 1121 C CA . VAL A 1 144 ? -1.285 -13.371 9.594 1.00 54.12 144 VAL A CA 1
ATOM 1122 C C . VAL A 1 144 ? -1.563 -13.715 8.141 1.00 54.12 144 VAL A C 1
ATOM 1124 O O . VAL A 1 144 ? -1.881 -12.829 7.340 1.00 54.12 144 VAL A O 1
ATOM 1127 N N . ALA A 1 145 ? -1.373 -14.991 7.795 1.00 51.06 145 ALA A N 1
ATOM 1128 C CA . ALA A 1 145 ? -1.418 -15.478 6.423 1.00 51.06 145 ALA A CA 1
ATOM 1129 C C . ALA A 1 145 ? -2.581 -14.849 5.633 1.00 51.06 145 ALA A C 1
ATOM 1131 O O . ALA A 1 145 ? -3.756 -15.106 5.885 1.00 51.06 145 ALA A O 1
ATOM 1132 N N . SER A 1 146 ? -2.238 -14.020 4.644 1.00 59.25 146 SER A N 1
ATOM 1133 C CA . SER A 1 146 ? -3.175 -13.386 3.702 1.00 59.25 146 SER A CA 1
ATOM 1134 C C . SER A 1 146 ? -4.174 -12.367 4.277 1.00 59.25 146 SER A C 1
ATOM 1136 O O . SER A 1 146 ? -5.059 -11.946 3.535 1.00 59.25 146 SER A O 1
ATOM 1138 N N . ALA A 1 147 ? -4.052 -11.918 5.532 1.00 63.19 147 ALA A N 1
ATOM 1139 C CA . ALA A 1 147 ? -5.006 -10.961 6.112 1.00 63.19 147 ALA A CA 1
ATOM 1140 C C . ALA A 1 147 ? -5.077 -9.650 5.307 1.00 63.19 147 ALA A C 1
ATOM 1142 O O . ALA A 1 147 ? -6.155 -9.258 4.864 1.00 63.19 147 ALA A O 1
ATOM 1143 N N . PHE A 1 148 ? -3.928 -9.032 5.015 1.00 68.62 148 PHE A N 1
ATOM 1144 C CA . PHE A 1 148 ? -3.870 -7.769 4.268 1.00 68.62 148 PHE A CA 1
ATOM 1145 C C . PHE A 1 148 ? -4.325 -7.892 2.806 1.00 68.62 148 PHE A C 1
ATOM 1147 O O . PHE A 1 148 ? -4.949 -6.976 2.285 1.00 68.62 148 PHE A O 1
ATOM 1154 N N . ARG A 1 149 ? -4.151 -9.062 2.169 1.00 69.12 149 ARG A N 1
ATOM 1155 C CA . ARG A 1 149 ? -4.645 -9.320 0.797 1.00 69.12 149 ARG A CA 1
ATOM 1156 C C . ARG A 1 149 ? -6.171 -9.276 0.673 1.00 69.12 149 ARG A C 1
ATOM 1158 O O . ARG A 1 149 ? -6.687 -9.166 -0.442 1.00 69.12 149 ARG A O 1
ATOM 1165 N N . ASN A 1 150 ? -6.868 -9.442 1.796 1.00 76.00 150 ASN A N 1
ATOM 1166 C CA . ASN A 1 150 ? -8.325 -9.417 1.884 1.00 76.00 150 ASN A CA 1
ATOM 1167 C C . ASN A 1 150 ? -8.865 -8.059 2.347 1.00 76.00 150 ASN A C 1
ATOM 1169 O O . ASN A 1 150 ? -10.081 -7.907 2.461 1.00 76.00 150 ASN A O 1
ATOM 1173 N N . ILE A 1 151 ? -7.981 -7.100 2.630 1.00 82.00 151 ILE A N 1
ATOM 1174 C CA . ILE A 1 151 ? -8.340 -5.735 2.989 1.00 82.00 151 ILE A CA 1
ATOM 1175 C C . ILE A 1 151 ? -8.036 -4.864 1.779 1.00 82.00 151 ILE A C 1
ATOM 1177 O O . ILE A 1 151 ? -6.886 -4.716 1.388 1.00 82.00 151 ILE A O 1
ATOM 1181 N N . SER A 1 152 ? -9.069 -4.302 1.176 1.00 87.69 152 SER A N 1
ATOM 1182 C CA . SER A 1 152 ? -8.952 -3.439 0.004 1.00 87.69 152 SER A CA 1
ATOM 1183 C C . SER A 1 152 ? -8.556 -2.022 0.406 1.00 87.69 152 SER A C 1
ATOM 1185 O O . SER A 1 152 ? -8.950 -1.552 1.478 1.00 87.69 152 SER A O 1
ATOM 1187 N N . ILE A 1 153 ? -7.814 -1.336 -0.457 1.00 88.81 153 ILE A N 1
ATOM 1188 C CA . ILE A 1 153 ? -7.555 0.102 -0.354 1.00 88.81 153 ILE A CA 1
ATOM 1189 C C . ILE A 1 153 ? -8.742 0.869 -0.947 1.00 88.81 153 ILE A C 1
ATOM 1191 O O . ILE A 1 153 ? -9.357 0.434 -1.921 1.00 88.81 153 ILE A O 1
ATOM 1195 N N . HIS A 1 154 ? -9.076 2.005 -0.343 1.00 90.94 154 HIS A N 1
ATOM 1196 C CA . HIS A 1 154 ? -10.123 2.898 -0.825 1.00 90.94 154 HIS A CA 1
ATOM 1197 C C . HIS A 1 154 ? -9.746 3.499 -2.189 1.00 90.94 154 HIS A C 1
ATOM 1199 O O . HIS A 1 154 ? -8.584 3.833 -2.424 1.00 90.94 154 HIS A O 1
ATOM 1205 N N . SER A 1 155 ? -10.715 3.714 -3.084 1.00 90.62 155 SER A N 1
ATOM 1206 C CA . SER A 1 155 ? -10.467 4.277 -4.427 1.00 90.62 155 SER A CA 1
ATOM 1207 C C . SER A 1 155 ? -9.778 5.647 -4.396 1.00 90.62 155 SER A C 1
ATOM 1209 O O . SER A 1 155 ? -8.977 5.958 -5.269 1.00 90.62 155 SER A O 1
ATOM 1211 N N . ASN A 1 156 ? -10.017 6.436 -3.347 1.00 92.31 156 ASN A N 1
ATOM 1212 C CA . ASN A 1 156 ? -9.333 7.715 -3.104 1.00 92.31 156 ASN A CA 1
ATOM 1213 C C . ASN A 1 156 ? -7.872 7.563 -2.644 1.00 92.31 156 ASN A C 1
ATOM 1215 O O . ASN A 1 156 ? -7.247 8.547 -2.270 1.00 92.31 156 ASN A O 1
ATOM 1219 N N . SER A 1 157 ? -7.329 6.350 -2.561 1.00 92.56 157 SER A N 1
ATOM 1220 C CA . SER A 1 157 ? -5.978 6.111 -2.041 1.00 92.56 157 SER A CA 1
ATOM 1221 C C . SER A 1 157 ? -5.183 5.084 -2.838 1.00 92.56 157 SER A C 1
ATOM 1223 O O . SER A 1 157 ? -3.976 5.006 -2.644 1.00 92.56 157 SER A O 1
ATOM 1225 N N . VAL A 1 158 ? -5.800 4.324 -3.754 1.00 92.12 158 VAL A N 1
ATOM 1226 C CA . VAL A 1 158 ? -5.086 3.311 -4.562 1.00 92.12 158 VAL A CA 1
ATOM 1227 C C . VAL A 1 158 ? -3.929 3.908 -5.367 1.00 92.12 158 VAL A C 1
ATOM 1229 O O . VAL A 1 158 ? -2.888 3.277 -5.501 1.00 92.12 158 VAL A O 1
ATOM 1232 N N . TYR A 1 159 ? -4.061 5.157 -5.824 1.00 93.12 159 TYR A N 1
ATOM 1233 C CA . TYR A 1 159 ? -3.026 5.857 -6.591 1.00 93.12 159 TYR A CA 1
ATOM 1234 C C . TYR A 1 159 ? -1.729 6.100 -5.801 1.00 93.12 159 TYR A C 1
ATOM 1236 O O . TYR A 1 159 ? -0.701 6.414 -6.393 1.00 93.12 159 TYR A O 1
ATOM 1244 N N . LEU A 1 160 ? -1.757 5.945 -4.474 1.00 93.25 160 LEU A N 1
ATOM 1245 C CA . LEU A 1 160 ? -0.585 6.058 -3.605 1.00 93.25 160 LEU A CA 1
ATOM 1246 C C . LEU A 1 160 ? 0.264 4.779 -3.574 1.00 93.25 160 LEU A C 1
ATOM 1248 O O . LEU A 1 160 ? 1.354 4.791 -3.007 1.00 93.25 160 LEU A O 1
ATOM 1252 N N . PHE A 1 161 ? -0.243 3.678 -4.132 1.00 91.31 161 PHE A N 1
ATOM 1253 C CA . PHE A 1 161 ? 0.351 2.347 -4.036 1.00 91.31 161 PHE A CA 1
ATOM 1254 C C . PHE A 1 161 ? 0.626 1.781 -5.417 1.00 91.31 161 PHE A C 1
ATOM 1256 O O . PHE A 1 161 ? 0.072 0.749 -5.800 1.00 91.31 161 PHE A O 1
ATOM 1263 N N . ALA A 1 162 ? 1.476 2.472 -6.171 1.00 92.12 162 ALA A N 1
ATOM 1264 C CA . ALA A 1 162 ? 1.870 2.017 -7.485 1.00 92.12 162 ALA A CA 1
ATOM 1265 C C . ALA A 1 162 ? 3.348 1.619 -7.557 1.00 92.12 162 ALA A C 1
ATOM 1267 O O . ALA A 1 162 ? 4.192 2.037 -6.762 1.00 92.12 162 ALA A O 1
ATOM 1268 N N . GLY A 1 163 ? 3.640 0.760 -8.524 1.00 91.25 163 GLY A N 1
ATOM 1269 C CA . GLY A 1 163 ? 4.971 0.337 -8.925 1.00 91.25 163 GLY A CA 1
ATOM 1270 C C . GLY A 1 163 ? 5.116 0.454 -10.439 1.00 91.25 163 GLY A C 1
ATOM 1271 O O . GLY A 1 163 ? 4.120 0.473 -11.158 1.00 91.25 163 GLY A O 1
ATOM 1272 N N . HIS A 1 164 ? 6.346 0.534 -10.935 1.00 91.19 164 HIS A N 1
ATOM 1273 C CA . HIS A 1 164 ? 6.615 0.667 -12.369 1.00 91.19 164 HIS A CA 1
ATOM 1274 C C . HIS A 1 164 ? 7.552 -0.445 -12.828 1.00 91.19 164 HIS A C 1
ATOM 1276 O O . HIS A 1 164 ? 8.663 -0.545 -12.315 1.00 91.19 164 HIS A O 1
ATOM 1282 N N . ILE A 1 165 ? 7.123 -1.274 -13.778 1.00 89.12 165 ILE A N 1
ATOM 1283 C CA . ILE A 1 165 ? 7.957 -2.321 -14.378 1.00 89.12 165 ILE A CA 1
ATOM 1284 C C . ILE A 1 165 ? 8.451 -1.796 -15.717 1.00 89.12 165 ILE A C 1
ATOM 1286 O O . ILE A 1 165 ? 7.731 -1.792 -16.712 1.00 89.12 165 ILE A O 1
ATOM 1290 N N . LYS A 1 166 ? 9.698 -1.330 -15.716 1.00 86.44 166 LYS A N 1
ATOM 1291 C CA . LYS A 1 166 ? 10.305 -0.664 -16.868 1.00 86.44 166 LYS A CA 1
ATOM 1292 C C . LYS A 1 166 ? 10.498 -1.613 -18.050 1.00 86.44 166 LYS A C 1
ATOM 1294 O O . LYS A 1 166 ? 10.463 -1.172 -19.190 1.00 86.44 166 LYS A O 1
ATOM 1299 N N . GLU A 1 167 ? 10.751 -2.889 -17.778 1.00 86.38 167 GLU A N 1
ATOM 1300 C CA . GLU A 1 167 ? 10.991 -3.913 -18.797 1.00 86.38 167 GLU A CA 1
ATOM 1301 C C . GLU A 1 167 ? 9.771 -4.151 -19.692 1.00 86.38 167 GLU A C 1
ATOM 1303 O O . GLU A 1 167 ? 9.945 -4.452 -20.869 1.00 86.38 167 GLU A O 1
ATOM 1308 N N . ASP A 1 168 ? 8.573 -3.985 -19.134 1.00 87.31 168 ASP A N 1
ATOM 1309 C CA . ASP A 1 168 ? 7.299 -4.267 -19.800 1.00 87.31 168 ASP A CA 1
ATOM 1310 C C . ASP A 1 168 ? 6.511 -2.984 -20.130 1.00 87.31 168 ASP A C 1
ATOM 1312 O O . ASP A 1 168 ? 5.424 -3.067 -20.686 1.00 87.31 168 ASP A O 1
ATOM 1316 N N . ASP A 1 169 ? 7.057 -1.810 -19.794 1.00 89.88 169 ASP A N 1
ATOM 1317 C CA . ASP A 1 169 ? 6.433 -0.488 -19.960 1.00 89.88 169 ASP A CA 1
ATOM 1318 C C . ASP A 1 169 ? 5.041 -0.371 -19.311 1.00 89.88 169 ASP A C 1
ATOM 1320 O O . ASP A 1 169 ? 4.102 0.213 -19.851 1.00 89.88 169 ASP A O 1
ATOM 1324 N N . VAL A 1 170 ? 4.906 -0.936 -18.106 1.00 91.25 170 VAL A N 1
ATOM 1325 C CA . VAL A 1 170 ? 3.643 -0.955 -17.356 1.00 91.25 170 VAL A CA 1
ATOM 1326 C C . VAL A 1 170 ? 3.776 -0.355 -15.967 1.00 91.25 170 VAL A C 1
ATOM 1328 O O . VAL A 1 170 ? 4.804 -0.475 -15.289 1.00 91.25 170 VAL A O 1
ATOM 1331 N N . ILE A 1 171 ? 2.679 0.225 -15.492 1.00 92.00 171 ILE A N 1
ATOM 1332 C CA . ILE A 1 171 ? 2.475 0.526 -14.079 1.00 92.00 171 ILE A CA 1
ATOM 1333 C C . ILE A 1 171 ? 1.552 -0.500 -13.442 1.00 92.00 171 ILE A C 1
ATOM 1335 O O . ILE A 1 171 ? 0.676 -1.092 -14.071 1.00 92.00 171 ILE A O 1
ATOM 1339 N N . VAL A 1 172 ? 1.755 -0.697 -12.153 1.00 91.00 172 VAL A N 1
ATOM 1340 C CA . VAL A 1 172 ? 1.028 -1.667 -11.352 1.00 91.00 172 VAL A CA 1
ATOM 1341 C C . VAL A 1 172 ? 0.432 -0.922 -10.183 1.00 91.00 172 VAL A C 1
ATOM 1343 O O . VAL A 1 172 ? 1.173 -0.253 -9.473 1.00 91.00 172 VAL A O 1
ATOM 1346 N N . ILE A 1 173 ? -0.873 -1.040 -9.969 1.00 91.50 173 ILE A N 1
ATOM 1347 C CA . ILE A 1 173 ? -1.556 -0.425 -8.828 1.00 91.50 173 ILE A CA 1
ATOM 1348 C C . ILE A 1 173 ? -2.022 -1.527 -7.881 1.00 91.50 173 ILE A C 1
ATOM 1350 O O . ILE A 1 173 ? -2.750 -2.445 -8.269 1.00 91.50 173 ILE A O 1
ATOM 1354 N N . GLU A 1 174 ? -1.610 -1.435 -6.620 1.00 87.62 174 GLU A N 1
ATOM 1355 C CA . GLU A 1 174 ? -2.035 -2.370 -5.592 1.00 87.62 174 GLU A CA 1
ATOM 1356 C C . GLU A 1 174 ? -3.422 -1.976 -5.059 1.00 87.62 174 GLU A C 1
ATOM 1358 O O . GLU A 1 174 ? -3.663 -0.860 -4.596 1.00 87.62 174 GLU A O 1
ATOM 1363 N N . LEU A 1 175 ? -4.362 -2.919 -5.148 1.00 88.12 175 LEU A N 1
ATOM 1364 C CA . LEU A 1 175 ? -5.758 -2.714 -4.747 1.00 88.12 175 LEU A CA 1
ATOM 1365 C C . LEU A 1 175 ? -6.044 -3.234 -3.334 1.00 88.12 175 LEU A C 1
ATOM 1367 O O . LEU A 1 175 ? -7.085 -2.920 -2.756 1.00 88.12 175 LEU A O 1
ATOM 1371 N N . ALA A 1 176 ? -5.149 -4.056 -2.783 1.00 84.62 176 ALA A N 1
ATOM 1372 C CA . ALA A 1 176 ? -5.205 -4.515 -1.402 1.00 84.62 176 ALA A CA 1
ATOM 1373 C C . ALA A 1 176 ? -4.207 -3.748 -0.530 1.00 84.62 176 ALA A C 1
ATOM 1375 O O . ALA A 1 176 ? -3.315 -3.081 -1.033 1.00 84.62 176 ALA A O 1
ATOM 1376 N N . ALA A 1 177 ? -4.343 -3.817 0.790 1.00 81.38 177 ALA A N 1
ATOM 1377 C CA . ALA A 1 177 ? -3.388 -3.189 1.690 1.00 81.38 177 ALA A CA 1
ATOM 1378 C C . ALA A 1 177 ? -1.987 -3.788 1.450 1.00 81.38 177 ALA A C 1
ATOM 1380 O O . ALA A 1 177 ? -1.803 -4.988 1.694 1.00 81.38 177 ALA A O 1
ATOM 1381 N N . PRO A 1 178 ? -1.007 -3.003 0.957 1.00 74.19 178 PRO A N 1
ATOM 1382 C CA . PRO A 1 178 ? 0.309 -3.540 0.654 1.00 74.19 178 PRO A CA 1
ATOM 1383 C C . PRO A 1 178 ? 1.075 -3.831 1.943 1.00 74.19 178 PRO A C 1
ATOM 1385 O O . PRO A 1 178 ? 0.961 -3.117 2.945 1.00 74.19 178 PRO A O 1
ATOM 1388 N N . PHE A 1 179 ? 1.930 -4.852 1.892 1.00 68.75 179 PHE A N 1
ATOM 1389 C CA . PHE A 1 179 ? 3.004 -4.981 2.873 1.00 68.75 179 PHE A CA 1
ATOM 1390 C C . PHE A 1 179 ? 3.933 -3.770 2.722 1.00 68.75 179 PHE A C 1
ATOM 1392 O O . PHE A 1 179 ? 4.311 -3.429 1.601 1.00 68.75 179 PHE A O 1
ATOM 1399 N N . GLY A 1 180 ? 4.255 -3.102 3.832 1.00 62.06 180 GLY A N 1
ATOM 1400 C CA . GLY A 1 180 ? 5.008 -1.842 3.821 1.00 62.06 180 GLY A CA 1
ATOM 1401 C C . GLY A 1 180 ? 4.238 -0.642 4.372 1.00 62.06 180 GLY A C 1
ATOM 1402 O O . GLY A 1 180 ? 4.854 0.303 4.880 1.00 62.06 180 GLY A O 1
ATOM 1403 N N . LEU A 1 181 ? 2.900 -0.683 4.326 1.00 63.78 181 LEU A N 1
ATOM 1404 C CA . LEU A 1 181 ? 2.054 0.415 4.790 1.00 63.78 181 LEU A CA 1
ATOM 1405 C C . LEU A 1 181 ? 2.160 0.503 6.313 1.00 63.78 181 LEU A C 1
ATOM 1407 O O . LEU A 1 181 ? 1.950 -0.494 6.998 1.00 63.78 181 LEU A O 1
ATOM 1411 N N . THR A 1 182 ? 2.473 1.692 6.834 1.00 57.12 182 THR A N 1
ATOM 1412 C CA . THR A 1 182 ? 2.667 2.031 8.262 1.00 57.12 182 THR A CA 1
ATOM 1413 C C . THR A 1 182 ? 4.062 1.904 8.877 1.00 57.12 182 THR A C 1
ATOM 1415 O O . THR A 1 182 ? 4.198 2.171 10.067 1.00 57.12 182 THR A O 1
ATOM 1418 N N . GLY A 1 183 ? 5.122 1.656 8.102 1.00 43.44 183 GLY A N 1
ATOM 1419 C CA . GLY A 1 183 ? 6.507 1.698 8.611 1.00 43.44 183 GLY A CA 1
ATOM 1420 C C . GLY A 1 183 ? 7.163 0.326 8.738 1.00 43.44 183 GLY A C 1
ATOM 1421 O O . GLY A 1 183 ? 7.726 -0.015 9.779 1.00 43.44 183 GLY A O 1
ATOM 1422 N N . SER A 1 184 ? 7.096 -0.468 7.669 1.00 35.19 184 SER A N 1
ATOM 1423 C CA . SER A 1 184 ? 8.015 -1.604 7.539 1.00 35.19 184 SER A CA 1
ATOM 1424 C C . SER A 1 184 ? 9.436 -1.073 7.289 1.00 35.19 184 SER A C 1
ATOM 1426 O O . SER A 1 184 ? 9.583 -0.051 6.609 1.00 35.19 184 SER A O 1
ATOM 1428 N N . PRO A 1 185 ? 10.478 -1.700 7.862 1.00 31.92 185 PRO A N 1
ATOM 1429 C CA . PRO A 1 185 ? 11.855 -1.291 7.612 1.00 31.92 185 PRO A CA 1
ATOM 1430 C C . PRO A 1 185 ? 12.170 -1.375 6.113 1.00 31.92 185 PRO A C 1
ATOM 1432 O O . PRO A 1 185 ? 11.765 -2.326 5.451 1.00 31.92 185 PRO A O 1
ATOM 1435 N N . GLY A 1 186 ? 12.912 -0.389 5.598 1.00 32.22 186 GLY A N 1
ATOM 1436 C CA . GLY A 1 186 ? 13.395 -0.318 4.209 1.00 32.22 186 GLY A CA 1
ATOM 1437 C C . GLY A 1 186 ? 14.506 -1.325 3.885 1.00 32.22 186 GLY A C 1
ATOM 1438 O O . GLY A 1 186 ? 15.423 -1.011 3.137 1.00 32.22 186 GLY A O 1
ATOM 1439 N N . PHE A 1 187 ? 14.461 -2.511 4.493 1.00 27.73 187 PHE A N 1
ATOM 1440 C CA . PHE A 1 187 ? 15.386 -3.604 4.226 1.00 27.73 187 PHE A CA 1
ATOM 1441 C C . PHE A 1 187 ? 14.572 -4.869 3.953 1.00 27.73 187 PHE A C 1
ATOM 1443 O O . PHE A 1 187 ? 14.045 -5.484 4.883 1.00 27.73 187 PHE A O 1
ATOM 1450 N N . TYR A 1 188 ? 14.481 -5.218 2.672 1.00 32.53 188 TYR A N 1
ATOM 1451 C CA . TYR A 1 188 ? 14.119 -6.539 2.166 1.00 32.53 188 TYR A CA 1
ATOM 1452 C C . TYR A 1 188 ? 15.230 -7.014 1.237 1.00 32.53 188 TYR A C 1
ATOM 1454 O O . TYR A 1 188 ? 15.752 -6.157 0.488 1.00 32.53 188 TYR A O 1
#

Foldseek 3Di:
DPQPDDPPQPFLLSVDDLVVLCVVCPPPPCSVVVSVLRRFFAEFDFQDQFDQDPDADEADPQQPPQVLAFDDKAALCVCVVVSSQAAFHWHWDADPPDPSNNGTAIAGQQCPPPCRGSLNGGPVLVVVCVVCVPDDQADPPDCPPCPQVSTFHGPNCQSSAKHADVVVNIITTDGTRHHNPNDDDPDD

Sequence (188 aa):
MVRGQTANDYRPNKNLVPAVLNKVCKGYERLEELQQIVHGGVEVRLSKMPPRQVKHPPNHGSARYRLNVLRLVLDRDLLEQWPEIIISPFGVVDKGGEDASVTGRTIHDLSYAEGTSINDLATEILKSKRAHPNARVCVMAGDVASAFRNISIHSNSVYLFAGHIKEDDVIVIELAAPFGLTGSPGFY

pLDDT: mean 79.73, std 15.13, range [27.73, 94.19]

Organism: NCBI:txid53985